Protein AF-A0A399HNF8-F1 (afdb_monomer)

Nearest PDB structures (foldseek):
  3jtz-assembly1_A  TM=4.446E-01  e=2.273E+00  Yersinia pestis
  3h4c-assembly1_A  TM=2.983E-01  e=4.534E+00  Trypanosoma brucei brucei

pLDDT: mean 86.37, std 12.36, range [42.06, 97.81]

Sequence (236 aa):
MAWDSVEDRDWGAAVLVTTRAVQGDVRRVVDVYVEDGLARALPGEAGIAGRLASACGSSVLYPGVGTTHMAVAPDGSATRAVVLEPEAEDEAWRVIAVQAPVPGLEGASVEVIDEVLHAELLPTPVADAYAARHGAGVREQVDLRTWERLVRRMQAGWPPDGRYRRDMYAEDLRARDALERSEDIVMEVAELDLIYRELTADHEYPVLDPLDCGGTVGLSGCLGWWWFRSPDPEPW

Secondary structure (DSSP, 8-state):
-----GGG--TT-SEEEEEEE-SBS--EEEEEEE-HHHHTTS--HHHHHHHHHHHHTS-EEEE-STTEEEEE-TTS-EEEEEEE--SSTTSPBEEEEESS--TT-TTSEE---HHHHHH-----HHHHHHHHHH-TT-HHHHHHHHHHHHHHHHHTTSTTTT---HHHHHHHHHHHHHHTT-STTHHHHHHHHHHHHHTEEE-SS-SS-TTTTT----TTSPPPGGGGEEESS---

Radius of gyration: 23.36 Å; Cα contacts (8 Å, |Δi|>4): 316; chains: 1; bounding box: 47×36×73 Å

Structure (mmCIF, N/CA/C/O backbone):
data_AF-A0A399HNF8-F1
#
_entry.id   AF-A0A399HNF8-F1
#
loop_
_atom_site.group_PDB
_atom_site.id
_atom_site.type_symbol
_atom_site.label_atom_id
_atom_site.label_alt_id
_atom_site.label_comp_id
_atom_site.label_asym_id
_atom_site.label_entity_id
_atom_site.label_seq_id
_atom_site.pdbx_PDB_ins_code
_atom_site.Cartn_x
_atom_site.Cartn_y
_atom_site.Cartn_z
_atom_site.occupancy
_atom_site.B_iso_or_equiv
_atom_site.auth_seq_id
_atom_site.auth_comp_id
_atom_site.auth_asym_id
_atom_site.auth_atom_id
_atom_site.pdbx_PDB_model_num
ATOM 1 N N . MET A 1 1 ? -15.223 14.085 37.408 1.00 42.06 1 MET A N 1
ATOM 2 C CA . MET A 1 1 ? -14.367 13.121 36.692 1.00 42.06 1 MET A CA 1
ATOM 3 C C . MET A 1 1 ? -13.093 13.044 37.512 1.00 42.06 1 MET A C 1
ATOM 5 O O . MET A 1 1 ? -12.408 14.053 37.605 1.00 42.06 1 MET A O 1
ATOM 9 N N . ALA A 1 2 ? -12.913 11.968 38.277 1.00 44.25 2 ALA A N 1
ATOM 10 C CA . ALA A 1 2 ? -11.722 11.792 39.100 1.00 44.25 2 ALA A CA 1
ATOM 11 C C . ALA A 1 2 ? -10.575 11.418 38.160 1.00 44.25 2 ALA A C 1
ATOM 13 O O . ALA A 1 2 ? -10.730 10.504 37.354 1.00 44.25 2 ALA A O 1
ATOM 14 N N . TRP A 1 3 ? -9.489 12.178 38.204 1.00 45.88 3 TRP A N 1
ATOM 15 C CA . TRP A 1 3 ? -8.257 11.792 37.538 1.00 45.88 3 TRP A CA 1
ATOM 16 C C . TRP A 1 3 ? -7.710 10.593 38.304 1.00 45.88 3 TRP A C 1
ATOM 18 O O . TRP A 1 3 ? -7.519 10.685 39.514 1.00 45.88 3 TRP A O 1
ATOM 28 N N . ASP A 1 4 ? -7.551 9.476 37.605 1.00 53.59 4 ASP A N 1
ATOM 29 C CA . ASP A 1 4 ? -6.901 8.264 38.092 1.00 53.59 4 ASP A CA 1
ATOM 30 C C . ASP A 1 4 ? -5.473 8.660 38.507 1.00 53.59 4 ASP A C 1
ATOM 32 O O . ASP A 1 4 ? -4.641 8.985 37.652 1.00 53.59 4 ASP A O 1
ATOM 36 N N . SER A 1 5 ? -5.209 8.796 39.810 1.00 55.88 5 SER A N 1
ATOM 37 C CA . SER A 1 5 ? -3.876 9.161 40.280 1.00 55.88 5 SER A CA 1
ATOM 38 C C . SER A 1 5 ? -2.941 7.991 39.985 1.00 55.88 5 SER A C 1
ATOM 40 O O . SER A 1 5 ? -3.260 6.829 40.215 1.00 55.88 5 SER A O 1
ATOM 42 N N . VAL A 1 6 ? -1.750 8.294 39.469 1.00 60.47 6 VAL A N 1
ATOM 43 C CA . VAL A 1 6 ? -0.690 7.316 39.147 1.00 60.47 6 VAL A CA 1
ATOM 44 C C . VAL A 1 6 ? -0.356 6.398 40.343 1.00 60.47 6 VAL A C 1
ATOM 46 O O . VAL A 1 6 ? 0.174 5.303 40.164 1.00 60.47 6 VAL A O 1
ATOM 49 N N . GLU A 1 7 ? -0.696 6.844 41.553 1.00 63.69 7 GLU A N 1
ATOM 50 C CA . GLU A 1 7 ? -0.495 6.170 42.835 1.00 63.69 7 GLU A CA 1
ATOM 51 C C . GLU A 1 7 ? -1.449 4.986 43.086 1.00 63.69 7 GLU A C 1
ATOM 53 O O . GLU A 1 7 ? -1.058 4.071 43.806 1.00 63.69 7 GLU A O 1
ATOM 58 N N . ASP A 1 8 ? -2.635 4.944 42.463 1.00 70.00 8 ASP A N 1
ATOM 59 C CA . ASP A 1 8 ? -3.608 3.843 42.626 1.00 70.00 8 ASP A CA 1
ATOM 60 C C . ASP A 1 8 ? -3.413 2.706 41.601 1.00 70.00 8 ASP A C 1
ATOM 62 O O . ASP A 1 8 ? -4.130 1.700 41.614 1.00 70.00 8 ASP A O 1
ATOM 66 N N . ARG A 1 9 ? -2.426 2.836 40.702 1.00 71.06 9 ARG A N 1
ATOM 67 C CA . ARG A 1 9 ? -2.123 1.811 39.697 1.00 71.06 9 ARG A CA 1
ATOM 68 C C . ARG A 1 9 ? -1.440 0.608 40.341 1.00 71.06 9 ARG A C 1
ATOM 70 O O . ARG A 1 9 ? -0.370 0.730 40.938 1.00 71.06 9 ARG A O 1
ATOM 77 N N . ASP A 1 10 ? -2.013 -0.575 40.133 1.00 79.62 10 ASP A N 1
ATOM 78 C CA . ASP A 1 10 ? -1.335 -1.834 40.433 1.00 79.62 10 ASP A CA 1
ATOM 79 C C . ASP A 1 10 ? -0.245 -2.098 39.386 1.00 79.62 10 ASP A C 1
ATOM 81 O O . ASP A 1 10 ? -0.467 -2.736 38.357 1.00 79.62 10 ASP A O 1
ATOM 85 N N . TRP A 1 11 ? 0.956 -1.584 39.648 1.00 79.69 11 TRP A N 1
ATOM 86 C CA . TRP A 1 11 ? 2.138 -1.803 38.809 1.00 79.69 11 TRP A CA 1
ATOM 87 C C . TRP A 1 11 ? 2.603 -3.268 38.771 1.00 79.69 11 TRP A C 1
ATOM 89 O O . TRP A 1 11 ? 3.458 -3.605 37.956 1.00 79.69 11 TRP A O 1
ATOM 99 N N . GLY A 1 12 ? 2.062 -4.130 39.640 1.00 81.44 12 GLY A N 1
ATOM 100 C CA . GLY A 1 12 ? 2.278 -5.576 39.611 1.00 81.44 12 GLY A CA 1
ATOM 101 C C . GLY A 1 12 ? 1.295 -6.328 38.710 1.00 81.44 12 GLY A C 1
ATOM 102 O O . GLY A 1 12 ? 1.422 -7.545 38.568 1.00 81.44 12 GLY A O 1
ATOM 103 N N . ALA A 1 13 ? 0.318 -5.643 38.107 1.00 85.94 13 ALA A N 1
ATOM 104 C CA . ALA A 1 13 ? -0.642 -6.269 37.212 1.00 85.94 13 ALA A CA 1
ATOM 105 C C . ALA A 1 13 ? 0.033 -6.756 35.921 1.00 85.94 13 ALA A C 1
ATOM 107 O O . ALA A 1 13 ? 0.763 -6.021 35.259 1.00 85.94 13 ALA A O 1
ATOM 108 N N . ALA A 1 14 ? -0.292 -7.984 35.507 1.00 88.38 14 ALA A N 1
ATOM 109 C CA . ALA A 1 14 ? 0.207 -8.562 34.255 1.00 88.38 14 ALA A CA 1
ATOM 110 C C . ALA A 1 14 ? -0.289 -7.816 32.998 1.00 88.38 14 ALA A C 1
ATOM 112 O O . ALA A 1 14 ? 0.285 -7.958 31.917 1.00 88.38 14 ALA A O 1
ATOM 113 N N . VAL A 1 15 ? -1.374 -7.044 33.133 1.00 89.19 15 VAL A N 1
ATOM 114 C CA . VAL A 1 15 ? -1.926 -6.172 32.094 1.00 89.19 15 VAL A CA 1
ATOM 115 C C . VAL A 1 15 ? -2.310 -4.840 32.729 1.00 89.19 15 VAL A C 1
ATOM 117 O O . VAL A 1 15 ? -3.125 -4.806 33.651 1.00 89.19 15 VAL A O 1
ATOM 120 N N . LEU A 1 16 ? -1.767 -3.749 32.199 1.00 90.94 16 LEU A N 1
ATOM 121 C CA . LEU A 1 16 ? -2.134 -2.383 32.554 1.00 90.94 16 LEU A CA 1
ATOM 122 C C . LEU A 1 16 ? -2.857 -1.749 31.364 1.00 90.94 16 LEU A C 1
ATOM 124 O O . LEU A 1 16 ? -2.339 -1.746 30.249 1.00 90.94 16 LEU A O 1
ATOM 128 N N . VAL A 1 17 ? -4.043 -1.190 31.600 1.00 90.62 17 VAL A N 1
ATOM 129 C CA . VAL A 1 17 ? -4.831 -0.512 30.563 1.00 90.62 17 VAL A CA 1
ATOM 130 C C . VAL A 1 17 ? -5.077 0.926 30.986 1.00 90.62 17 VAL A C 1
ATOM 132 O O . VAL A 1 17 ? -5.645 1.174 32.047 1.00 90.62 17 VAL A O 1
ATOM 135 N N . THR A 1 18 ? -4.684 1.875 30.141 1.00 90.81 18 THR A N 1
ATOM 136 C CA . THR A 1 18 ? -5.091 3.278 30.262 1.00 90.81 18 THR A CA 1
ATOM 137 C C . THR A 1 18 ? -6.079 3.593 29.151 1.00 90.81 18 THR A C 1
ATOM 139 O O . THR A 1 18 ? -5.874 3.217 28.001 1.00 90.81 18 THR A O 1
ATOM 142 N N . THR A 1 19 ? -7.168 4.284 29.480 1.00 92.00 19 THR A N 1
ATOM 143 C CA . THR A 1 19 ? -8.126 4.759 28.477 1.00 92.00 19 THR A CA 1
ATOM 144 C C . THR A 1 19 ? -8.350 6.246 28.637 1.00 92.00 19 THR A C 1
ATOM 146 O O . THR A 1 19 ? -8.589 6.707 29.755 1.00 92.00 19 THR A O 1
ATOM 149 N N . ARG A 1 20 ? -8.374 6.981 27.529 1.00 92.31 20 ARG A N 1
ATOM 150 C CA . ARG A 1 20 ? -8.757 8.397 27.519 1.00 92.31 20 ARG A CA 1
ATOM 151 C C . ARG A 1 20 ? -9.775 8.676 26.426 1.00 92.31 20 ARG A C 1
ATOM 153 O O . ARG A 1 20 ? -9.708 8.098 25.344 1.00 92.31 20 ARG A O 1
ATOM 160 N N . ALA A 1 21 ? -10.730 9.553 26.723 1.00 93.31 21 ALA A N 1
ATOM 161 C CA . ALA A 1 21 ? -11.645 10.074 25.716 1.00 93.31 21 ALA A CA 1
ATOM 162 C C . ALA A 1 21 ? -10.929 11.142 24.883 1.00 93.31 21 ALA A C 1
ATOM 164 O O . ALA A 1 21 ? -10.185 11.953 25.432 1.00 93.31 21 ALA A O 1
ATOM 165 N N . VAL A 1 22 ? -11.165 11.135 23.576 1.00 93.06 22 VAL A N 1
ATOM 166 C CA . VAL A 1 22 ? -10.599 12.101 22.626 1.00 93.06 22 VAL A CA 1
ATOM 167 C C . VAL A 1 22 ? -11.695 12.653 21.715 1.00 93.06 22 VAL A C 1
ATOM 169 O O . VAL A 1 22 ? -12.810 12.120 21.674 1.00 93.06 22 VAL A O 1
ATOM 172 N N . GLN A 1 23 ? -11.405 13.761 21.036 1.00 91.56 23 GLN A N 1
ATOM 173 C CA . GLN A 1 23 ? -12.311 14.375 20.068 1.00 91.56 23 GLN A CA 1
ATOM 174 C C . GLN A 1 23 ? -11.963 13.952 18.640 1.00 91.56 23 GLN A C 1
ATOM 176 O O . GLN A 1 23 ? -10.815 13.621 18.357 1.00 91.56 23 GLN A O 1
ATOM 181 N N . GLY A 1 24 ? -12.952 14.025 17.747 1.00 93.19 24 GLY A N 1
ATOM 182 C CA . GLY A 1 24 ? -12.809 13.696 16.329 1.00 93.19 24 GLY A CA 1
ATOM 183 C C . GLY A 1 24 ? -13.421 12.351 15.946 1.00 93.19 24 GLY A C 1
ATOM 184 O O . GLY A 1 24 ? -14.417 11.919 16.542 1.00 93.19 24 GLY A O 1
ATOM 185 N N . ASP A 1 25 ? -12.832 11.730 14.927 1.00 94.75 25 ASP A N 1
ATOM 186 C CA . ASP A 1 25 ? -13.265 10.444 14.368 1.00 94.75 25 ASP A CA 1
ATOM 187 C C . ASP A 1 25 ? -12.916 9.294 15.323 1.00 94.75 25 ASP A C 1
ATOM 189 O O . ASP A 1 25 ? -13.691 8.355 15.514 1.00 94.75 25 ASP A O 1
ATOM 193 N N . VAL A 1 26 ? -11.786 9.422 16.025 1.00 94.31 26 VAL A N 1
ATOM 194 C CA . VAL A 1 26 ? -11.440 8.562 17.158 1.00 94.31 26 VAL A CA 1
ATOM 195 C C . VAL A 1 26 ? -12.151 9.083 18.403 1.00 94.31 26 VAL A C 1
ATOM 197 O O . VAL A 1 26 ? -12.133 10.275 18.701 1.00 94.31 26 VAL A O 1
ATOM 200 N N . ARG A 1 27 ? -12.799 8.184 19.153 1.00 93.94 27 ARG A N 1
ATOM 201 C CA . ARG A 1 27 ? -13.543 8.534 20.382 1.00 93.94 27 ARG A CA 1
ATOM 202 C C . ARG A 1 27 ? -12.783 8.223 21.661 1.00 93.94 27 ARG A C 1
ATOM 204 O O . ARG A 1 27 ? -12.996 8.876 22.683 1.00 93.94 27 ARG A O 1
ATOM 211 N N . ARG A 1 28 ? -11.933 7.199 21.627 1.00 94.81 28 ARG A N 1
ATOM 212 C CA . ARG A 1 28 ? -11.081 6.803 22.747 1.00 94.81 28 ARG A CA 1
ATOM 213 C C . ARG A 1 28 ? -9.742 6.306 22.239 1.00 94.81 28 ARG A C 1
ATOM 215 O O . ARG A 1 28 ? -9.697 5.608 21.234 1.00 94.81 28 ARG A O 1
ATOM 222 N N . VAL A 1 29 ? -8.700 6.611 22.999 1.00 93.69 29 VAL A N 1
ATOM 223 C CA . VAL A 1 29 ? -7.382 5.987 22.873 1.00 93.69 29 VAL A CA 1
ATOM 224 C C . VAL A 1 29 ? -7.218 5.021 24.040 1.00 93.69 29 VAL A C 1
ATOM 226 O O . VAL A 1 29 ? -7.615 5.336 25.170 1.00 93.69 29 VAL A O 1
ATOM 229 N N . VAL A 1 30 ? -6.702 3.831 23.741 1.00 93.62 30 VAL A N 1
ATOM 230 C CA . VAL A 1 30 ? -6.478 2.756 24.707 1.00 93.62 30 VAL A CA 1
ATOM 231 C C . VAL A 1 30 ? -5.014 2.350 24.629 1.00 93.62 30 VAL A C 1
ATOM 233 O O . VAL A 1 30 ? -4.586 1.804 23.618 1.00 93.62 30 VAL A O 1
ATOM 236 N N . ASP A 1 31 ? -4.281 2.582 25.710 1.00 91.44 31 ASP A N 1
ATOM 237 C CA . ASP A 1 31 ? -2.894 2.154 25.858 1.00 91.44 31 ASP A CA 1
ATOM 238 C C . ASP A 1 31 ? -2.870 0.875 26.692 1.00 91.44 31 ASP A C 1
ATOM 240 O O . ASP A 1 31 ? -3.314 0.864 27.846 1.00 91.44 31 ASP A O 1
ATOM 244 N N . VAL A 1 32 ? -2.380 -0.213 26.099 1.00 90.12 32 VAL A N 1
ATOM 245 C CA . VAL A 1 32 ? -2.310 -1.529 26.741 1.00 90.12 32 VAL A CA 1
ATOM 246 C C . VAL A 1 32 ? -0.851 -1.918 26.915 1.00 90.12 32 VAL A C 1
ATOM 248 O O . VAL A 1 32 ? -0.135 -2.116 25.939 1.00 90.12 32 VAL A O 1
ATOM 251 N N . TYR A 1 33 ? -0.430 -2.082 28.163 1.00 88.88 33 TYR A N 1
ATOM 252 C CA . TYR A 1 33 ? 0.863 -2.657 28.511 1.00 88.88 33 TYR A CA 1
ATOM 253 C C . TYR A 1 33 ? 0.644 -4.070 29.033 1.00 88.88 33 TYR A C 1
ATOM 255 O O . TYR A 1 33 ? -0.217 -4.303 29.881 1.00 88.88 33 TYR A O 1
ATOM 263 N N . VAL A 1 34 ? 1.425 -5.015 28.524 1.00 90.44 34 VAL A N 1
ATOM 264 C CA . VAL A 1 34 ? 1.359 -6.425 28.908 1.00 90.44 34 VAL A CA 1
ATOM 265 C C . VAL A 1 34 ? 2.750 -6.866 29.327 1.00 90.44 34 VAL A C 1
ATOM 267 O O . VAL A 1 34 ? 3.725 -6.554 28.648 1.00 90.44 34 VAL A O 1
ATOM 270 N N . GLU A 1 35 ? 2.845 -7.612 30.422 1.00 90.56 35 GLU A N 1
ATOM 271 C CA . GLU A 1 35 ? 4.099 -8.237 30.838 1.00 90.56 35 GLU A CA 1
ATOM 272 C C . GLU A 1 35 ? 4.639 -9.188 29.748 1.00 90.56 35 GLU A C 1
ATOM 274 O O . GLU A 1 35 ? 3.888 -9.981 29.173 1.00 90.56 35 GLU A O 1
ATOM 279 N N . ASP A 1 36 ? 5.955 -9.176 29.506 1.00 84.94 36 ASP A N 1
ATOM 280 C CA . ASP A 1 36 ? 6.628 -9.955 28.452 1.00 84.94 36 ASP A CA 1
ATOM 281 C C . ASP A 1 36 ? 6.260 -11.449 28.430 1.00 84.94 36 ASP A C 1
ATOM 283 O O . ASP A 1 36 ? 6.134 -12.058 27.361 1.00 84.94 36 ASP A O 1
ATOM 287 N N . GLY A 1 37 ? 6.103 -12.063 29.608 1.00 86.25 37 GLY A N 1
ATOM 288 C CA . GLY A 1 37 ? 5.740 -13.476 29.733 1.00 86.25 37 GLY A CA 1
ATOM 289 C C . GLY A 1 37 ? 4.347 -13.776 29.178 1.00 86.25 37 GLY A C 1
ATOM 290 O O . GLY A 1 37 ? 4.154 -14.789 28.504 1.00 86.25 37 GLY A O 1
ATOM 291 N N . LEU A 1 38 ? 3.397 -12.868 29.412 1.00 87.44 38 LEU A N 1
ATOM 292 C CA . LEU A 1 38 ? 2.028 -12.962 28.917 1.00 87.44 38 LEU A CA 1
ATOM 293 C C . LEU A 1 38 ? 1.928 -12.516 27.452 1.00 87.44 38 LEU A C 1
ATOM 295 O O . LEU A 1 38 ? 1.206 -13.147 26.680 1.00 87.44 38 LEU A O 1
ATOM 299 N N . ALA A 1 39 ? 2.694 -11.501 27.042 1.00 86.19 39 ALA A N 1
ATOM 300 C CA . ALA A 1 39 ? 2.686 -10.962 25.681 1.00 86.19 39 ALA A CA 1
ATOM 301 C C . ALA A 1 39 ? 2.942 -12.042 24.613 1.00 86.19 39 ALA A C 1
ATOM 303 O O . ALA A 1 39 ? 2.284 -12.059 23.577 1.00 86.19 39 ALA A O 1
ATOM 304 N N . ARG A 1 40 ? 3.827 -13.011 24.892 1.00 86.50 40 ARG A N 1
ATOM 305 C CA . ARG A 1 40 ? 4.123 -14.135 23.978 1.00 86.50 40 ARG A CA 1
ATOM 306 C C . ARG A 1 40 ? 2.964 -15.116 23.787 1.00 86.50 40 ARG A C 1
ATOM 308 O O . ARG A 1 40 ? 2.957 -15.852 22.805 1.00 86.50 40 ARG A O 1
ATOM 315 N N . ALA A 1 41 ? 2.036 -15.176 24.740 1.00 87.88 41 ALA A N 1
ATOM 316 C CA . ALA A 1 41 ? 0.883 -16.073 24.702 1.00 87.88 41 ALA A CA 1
ATOM 317 C C . ALA A 1 41 ? -0.376 -15.397 24.132 1.00 87.88 41 ALA A C 1
ATOM 319 O O . ALA A 1 41 ? -1.356 -16.083 23.829 1.00 87.88 41 ALA A O 1
ATOM 320 N N . LEU A 1 42 ? -0.372 -14.067 24.003 1.00 88.06 42 LEU A N 1
ATOM 321 C CA . LEU A 1 42 ? -1.492 -13.320 23.450 1.00 88.06 42 LEU A CA 1
ATOM 322 C C . LEU A 1 42 ? -1.520 -13.399 21.917 1.00 88.06 42 LEU A C 1
ATOM 324 O O . LEU A 1 42 ? -0.482 -13.552 21.271 1.00 88.06 42 LEU A O 1
ATOM 328 N N . PRO A 1 43 ? -2.710 -13.258 21.304 1.00 85.81 43 PRO A N 1
ATOM 329 C CA . PRO A 1 43 ? -2.784 -12.890 19.898 1.00 85.81 43 PRO A CA 1
ATOM 330 C C . PRO A 1 43 ? -1.995 -11.591 19.688 1.00 85.81 43 PRO A C 1
ATOM 332 O O . PRO A 1 43 ? -2.072 -10.701 20.531 1.00 85.81 43 PRO A O 1
ATOM 335 N N . GLY A 1 44 ? -1.264 -11.461 18.579 1.00 89.62 44 GLY A N 1
ATOM 336 C CA . GLY A 1 44 ? -0.634 -10.182 18.225 1.00 89.62 44 GLY A CA 1
ATOM 337 C C . GLY A 1 44 ? -1.662 -9.049 18.089 1.00 89.62 44 GLY A C 1
ATOM 338 O O . GLY A 1 44 ? -2.871 -9.294 18.125 1.00 89.62 44 GLY A O 1
ATOM 339 N N . GLU A 1 45 ? -1.200 -7.814 17.884 1.00 91.50 45 GLU A N 1
ATOM 340 C CA . GLU A 1 45 ? -2.050 -6.608 17.874 1.00 91.50 45 GLU A CA 1
ATOM 341 C C . GLU A 1 45 ? -3.298 -6.740 16.993 1.00 91.50 45 GLU A C 1
ATOM 343 O O . GLU A 1 45 ? -4.399 -6.462 17.458 1.00 91.50 45 GLU A O 1
ATOM 348 N N . ALA A 1 46 ? -3.164 -7.287 15.781 1.00 92.44 46 ALA A N 1
ATOM 349 C CA . ALA A 1 46 ? -4.293 -7.546 14.885 1.00 92.44 46 ALA A CA 1
ATOM 350 C C . ALA A 1 46 ? -5.374 -8.447 15.519 1.00 92.44 46 ALA A C 1
ATOM 352 O O . ALA A 1 46 ? -6.574 -8.197 15.397 1.00 92.44 46 ALA A O 1
ATOM 353 N N . GLY A 1 47 ? -4.955 -9.496 16.232 1.00 94.31 47 GLY A N 1
ATOM 354 C CA . GLY A 1 47 ? -5.863 -10.420 16.907 1.00 94.31 47 GLY A CA 1
ATOM 355 C C . GLY A 1 47 ? -6.531 -9.801 18.135 1.00 94.31 47 GLY A C 1
ATOM 356 O O . GLY A 1 47 ? -7.692 -10.104 18.414 1.00 94.31 47 GLY A O 1
ATOM 357 N N . ILE A 1 48 ? -5.826 -8.924 18.855 1.00 94.50 48 ILE A N 1
ATOM 358 C CA . ILE A 1 48 ? -6.398 -8.153 19.967 1.00 94.50 48 ILE A CA 1
ATOM 359 C C . ILE A 1 48 ? -7.400 -7.126 19.430 1.00 94.50 48 ILE A C 1
ATOM 361 O O . ILE A 1 48 ? -8.532 -7.087 19.912 1.00 94.50 48 ILE A O 1
ATOM 365 N N . ALA A 1 49 ? -7.027 -6.363 18.402 1.00 95.69 49 ALA A N 1
ATOM 366 C CA . ALA A 1 49 ? -7.874 -5.357 17.771 1.00 95.69 49 ALA A CA 1
ATOM 367 C C . ALA A 1 49 ? -9.170 -5.967 17.228 1.00 95.69 49 ALA A C 1
ATOM 369 O O . ALA A 1 49 ? -10.247 -5.454 17.520 1.00 95.69 49 ALA A O 1
ATOM 370 N N . GLY A 1 50 ? -9.098 -7.109 16.535 1.00 96.25 50 GLY A N 1
ATOM 371 C CA . GLY A 1 50 ? -10.294 -7.800 16.040 1.00 96.25 50 GLY A CA 1
ATOM 372 C C . GLY A 1 50 ? -11.224 -8.281 17.156 1.00 96.25 50 GLY A C 1
ATOM 373 O O . GLY A 1 50 ? -12.443 -8.124 17.065 1.00 96.25 50 GLY A O 1
ATOM 374 N N . ARG A 1 51 ? -10.670 -8.807 18.257 1.00 96.25 51 ARG A N 1
ATOM 375 C CA . ARG A 1 51 ? -11.476 -9.193 19.430 1.00 96.25 51 ARG A CA 1
ATOM 376 C C . ARG A 1 51 ? -12.120 -7.981 20.096 1.00 96.25 51 ARG A C 1
ATOM 378 O O . ARG A 1 51 ? -13.281 -8.065 20.487 1.00 96.25 51 ARG A O 1
ATOM 385 N N . LEU A 1 52 ? -11.389 -6.872 20.209 1.00 95.06 52 LEU A N 1
ATOM 386 C CA . LEU A 1 52 ? -11.897 -5.634 20.790 1.00 95.06 52 LEU A CA 1
ATOM 387 C C . LEU A 1 52 ? -13.001 -5.023 19.917 1.00 95.06 52 LEU A C 1
ATOM 389 O O . LEU A 1 52 ? -14.052 -4.663 20.443 1.00 95.06 52 LEU A O 1
ATOM 393 N N . ALA A 1 53 ? -12.812 -4.988 18.596 1.00 96.81 53 ALA A N 1
ATOM 394 C CA . ALA A 1 53 ? -13.797 -4.463 17.657 1.00 96.81 53 ALA A CA 1
ATOM 395 C C . ALA A 1 53 ? -15.111 -5.250 17.716 1.00 96.81 53 ALA A C 1
ATOM 397 O O . ALA A 1 53 ? -16.195 -4.672 17.838 1.00 96.81 53 ALA A O 1
ATOM 398 N N . SER A 1 54 ? -15.006 -6.582 17.717 1.00 97.00 54 SER A N 1
ATOM 399 C CA . SER A 1 54 ? -16.155 -7.478 17.845 1.00 97.00 54 SER A CA 1
ATOM 400 C C . SER A 1 54 ? -16.863 -7.318 19.198 1.00 97.00 54 SER A C 1
ATOM 402 O O . SER A 1 54 ? -18.084 -7.179 19.239 1.00 97.00 54 SER A O 1
ATOM 404 N N . ALA A 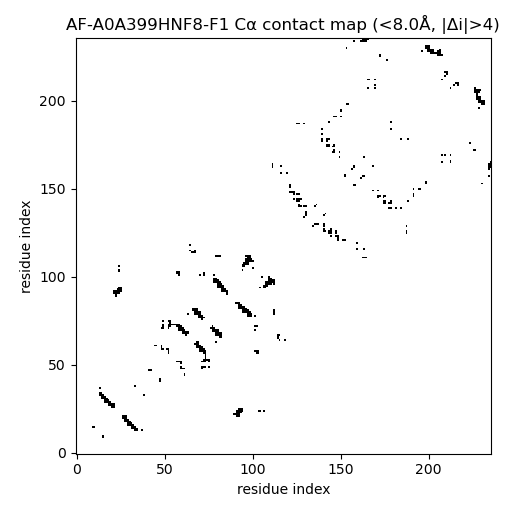1 55 ? -16.112 -7.265 20.305 1.00 96.56 55 ALA A N 1
ATOM 405 C CA . ALA A 1 55 ? -16.681 -7.134 21.648 1.00 96.56 55 ALA A CA 1
ATOM 406 C C . ALA A 1 55 ? -17.362 -5.775 21.888 1.00 96.56 55 ALA A C 1
ATOM 408 O O . ALA A 1 55 ? -18.373 -5.708 22.586 1.00 96.56 55 ALA A O 1
ATOM 409 N N . CYS A 1 56 ? -16.816 -4.696 21.324 1.00 94.12 56 CYS A N 1
ATOM 410 C CA . CYS A 1 56 ? -17.348 -3.343 21.487 1.00 94.12 56 CYS A CA 1
ATOM 411 C C . CYS A 1 56 ? -18.404 -2.967 20.439 1.00 94.12 56 CYS A C 1
ATOM 413 O O . CYS A 1 56 ? -19.077 -1.951 20.609 1.00 94.12 56 CYS A O 1
ATOM 415 N N . GLY A 1 57 ? -18.539 -3.735 19.354 1.00 95.81 57 GLY A N 1
ATOM 416 C CA . GLY A 1 57 ? -19.398 -3.366 18.227 1.00 95.81 57 GLY A CA 1
ATOM 417 C C . GLY A 1 57 ? -18.971 -2.049 17.570 1.00 95.81 57 GLY A C 1
ATOM 418 O O . GLY A 1 57 ? -19.815 -1.301 17.087 1.00 95.81 57 GLY A O 1
ATOM 419 N N . SER A 1 58 ? -17.680 -1.717 17.617 1.00 96.00 58 SER A N 1
ATOM 420 C CA . SER A 1 58 ? -17.106 -0.490 17.050 1.00 96.00 58 SER A CA 1
ATOM 421 C C . SER A 1 58 ? -15.781 -0.795 16.365 1.00 96.00 58 SER A C 1
ATOM 423 O O . SER A 1 58 ? -15.076 -1.710 16.779 1.00 96.00 58 SER A O 1
ATOM 425 N N . SER A 1 59 ? -15.436 -0.028 15.334 1.00 97.25 59 SER A N 1
ATOM 426 C CA . SER A 1 59 ? -14.161 -0.189 14.636 1.00 97.25 59 SER A CA 1
ATOM 427 C C . SER A 1 59 ? -12.984 0.178 15.544 1.00 97.25 59 SER A C 1
ATOM 429 O O . SER A 1 59 ? -13.063 1.131 16.322 1.00 97.25 59 SER A O 1
ATOM 431 N N . VAL A 1 60 ? -11.894 -0.583 15.452 1.00 97.44 60 VAL A N 1
ATOM 432 C CA . VAL A 1 60 ? -10.666 -0.378 16.234 1.00 97.44 60 VAL A CA 1
ATOM 433 C C . VAL A 1 60 ? -9.518 -0.068 15.289 1.00 97.44 60 VAL A C 1
ATOM 435 O O . VAL A 1 60 ? -9.293 -0.796 14.326 1.00 97.44 60 VAL A O 1
ATOM 438 N N . LEU A 1 61 ? -8.785 1.001 15.591 1.00 96.81 61 LEU A N 1
ATOM 439 C CA . LEU A 1 61 ? -7.544 1.359 14.915 1.00 96.81 61 LEU A CA 1
ATOM 440 C C . LEU A 1 61 ? -6.361 0.844 15.737 1.00 96.81 61 LEU A C 1
ATOM 442 O O . LEU A 1 61 ? -6.342 1.024 16.954 1.00 96.81 61 LEU A O 1
ATOM 446 N N . TYR A 1 62 ? -5.378 0.233 15.082 1.00 95.19 62 TYR A N 1
ATOM 447 C CA . TYR A 1 62 ? -4.079 -0.079 15.685 1.00 95.19 62 TYR A CA 1
ATOM 448 C C . TYR A 1 62 ? -2.932 0.341 14.752 1.00 95.19 62 TYR A C 1
ATOM 450 O O . TYR A 1 62 ? -3.164 0.461 13.542 1.00 95.19 62 TYR A O 1
ATOM 458 N N . PRO A 1 63 ? -1.721 0.604 15.279 1.00 91.69 63 PRO A N 1
ATOM 459 C CA . PRO A 1 63 ? -0.598 1.071 14.470 1.00 91.69 63 PRO A CA 1
ATOM 460 C C . PRO A 1 63 ? -0.262 0.132 13.304 1.00 91.69 63 PRO A C 1
ATOM 462 O O . PRO A 1 63 ? -0.275 -1.093 13.428 1.00 91.69 63 PRO A O 1
ATOM 465 N N . GLY A 1 64 ? 0.019 0.723 12.145 1.00 86.19 64 GLY A N 1
ATOM 466 C CA . GLY A 1 64 ? 0.435 0.038 10.926 1.00 86.19 64 GLY A CA 1
ATOM 467 C C . GLY A 1 64 ? 1.888 0.350 10.568 1.00 86.19 64 GLY A C 1
ATOM 468 O O . GLY A 1 64 ? 2.760 0.451 11.428 1.00 86.19 64 GLY A O 1
ATOM 469 N N . VAL A 1 65 ? 2.166 0.478 9.268 1.00 76.00 65 VAL A N 1
ATOM 470 C CA . VAL A 1 65 ? 3.508 0.826 8.775 1.00 76.00 65 VAL A CA 1
ATOM 471 C C . VAL A 1 65 ? 3.593 2.335 8.553 1.00 76.00 65 VAL A C 1
ATOM 473 O O . VAL A 1 65 ? 2.719 2.911 7.903 1.00 76.00 65 VAL A O 1
ATOM 476 N N . GLY A 1 66 ? 4.654 2.967 9.059 1.00 77.69 66 GLY A N 1
ATOM 477 C CA . GLY A 1 66 ? 4.844 4.413 8.944 1.00 77.69 66 GLY A CA 1
ATOM 478 C C . GLY A 1 66 ? 3.763 5.178 9.708 1.00 77.69 66 GLY A C 1
ATOM 479 O O . GLY A 1 66 ? 3.562 4.940 10.892 1.00 77.69 66 GLY A O 1
ATOM 480 N N . THR A 1 67 ? 3.067 6.079 9.020 1.00 76.25 67 THR A N 1
ATOM 481 C CA . THR A 1 67 ? 1.957 6.888 9.559 1.00 76.25 67 THR A CA 1
ATOM 482 C C . THR A 1 67 ? 0.587 6.213 9.407 1.00 76.25 67 THR A C 1
ATOM 484 O O . THR A 1 67 ? -0.438 6.760 9.818 1.00 76.25 67 THR A O 1
ATOM 487 N N . THR A 1 68 ? 0.535 5.020 8.804 1.00 89.69 68 THR A N 1
ATOM 488 C CA . THR A 1 68 ? -0.726 4.300 8.584 1.00 89.69 68 THR A CA 1
ATOM 489 C C . THR A 1 68 ? -1.150 3.517 9.819 1.00 89.69 68 THR A C 1
ATOM 491 O O . THR A 1 68 ? -0.328 3.068 10.613 1.00 89.69 68 THR A O 1
ATOM 494 N N . HIS A 1 69 ? -2.453 3.315 9.945 1.00 93.38 69 HIS A N 1
ATOM 495 C CA . HIS A 1 69 ? -3.094 2.448 10.920 1.00 93.38 69 HIS A CA 1
ATOM 496 C C . HIS A 1 69 ? -3.866 1.344 10.198 1.00 93.38 69 HIS A C 1
ATOM 498 O O . HIS A 1 69 ? -4.229 1.470 9.028 1.00 93.38 69 HIS A O 1
ATOM 504 N N . MET A 1 70 ? -4.151 0.261 10.906 1.00 95.06 70 MET A N 1
ATOM 505 C CA . MET A 1 70 ? -5.107 -0.757 10.488 1.00 95.06 70 MET A CA 1
ATOM 506 C C . MET A 1 70 ? -6.434 -0.515 11.207 1.00 95.06 70 MET A C 1
ATOM 508 O O . MET A 1 70 ? -6.480 -0.511 12.434 1.00 95.06 70 MET A O 1
ATOM 512 N N . ALA A 1 71 ? -7.507 -0.327 10.445 1.00 96.50 71 ALA A N 1
ATOM 513 C CA . ALA A 1 71 ? -8.879 -0.237 10.920 1.00 96.50 71 ALA A CA 1
ATOM 514 C C . ALA A 1 71 ? -9.549 -1.609 10.818 1.00 96.50 71 ALA A C 1
ATOM 516 O O . ALA A 1 71 ? -9.704 -2.140 9.719 1.00 96.50 71 ALA A O 1
ATOM 517 N N . VAL A 1 72 ? -9.953 -2.174 11.954 1.00 97.62 72 VAL A N 1
ATOM 518 C CA . VAL A 1 72 ? -10.668 -3.453 12.033 1.00 97.62 72 VAL A CA 1
ATOM 519 C C . VAL A 1 72 ? -12.111 -3.194 12.426 1.00 97.62 72 VAL A C 1
ATOM 521 O O . VAL A 1 72 ? -12.372 -2.632 13.491 1.00 97.62 72 VAL A O 1
ATOM 524 N N . ALA A 1 73 ? -13.047 -3.598 11.576 1.00 96.81 73 ALA A N 1
ATOM 525 C CA . ALA A 1 73 ? -14.473 -3.466 11.825 1.00 96.81 73 ALA A CA 1
ATOM 526 C C . ALA A 1 73 ? -15.005 -4.627 12.697 1.00 96.81 73 ALA A C 1
ATOM 528 O O . ALA A 1 73 ? -14.360 -5.674 12.821 1.00 96.81 73 ALA A O 1
ATOM 529 N N . PRO A 1 74 ? -16.201 -4.487 13.302 1.00 96.62 74 PRO A N 1
ATOM 530 C CA . PRO A 1 74 ? -16.775 -5.516 14.179 1.00 96.62 74 PRO A CA 1
ATOM 531 C C . PRO A 1 74 ? -17.060 -6.864 13.505 1.00 96.62 74 PRO A C 1
ATOM 533 O O . PRO A 1 74 ? -17.148 -7.883 14.191 1.00 96.62 74 PRO A O 1
ATOM 536 N N . ASP A 1 75 ? -17.215 -6.874 12.179 1.00 94.12 75 ASP A N 1
ATOM 537 C CA . ASP A 1 75 ? -17.395 -8.084 11.371 1.00 94.12 75 ASP A CA 1
ATOM 538 C C . ASP A 1 75 ? -16.073 -8.822 11.085 1.00 94.12 75 ASP A C 1
ATOM 540 O O . ASP A 1 75 ? -16.081 -9.900 10.491 1.00 94.12 75 ASP A O 1
ATOM 544 N N . GLY A 1 76 ? -14.945 -8.266 11.538 1.00 92.94 76 GLY A N 1
ATOM 54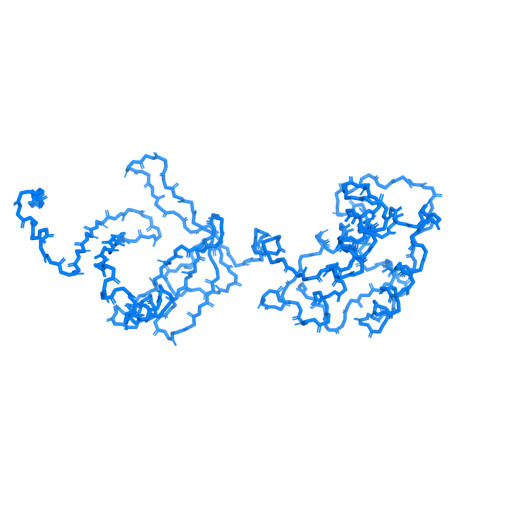5 C CA . GLY A 1 76 ? -13.605 -8.805 11.339 1.00 92.94 76 GLY A CA 1
ATOM 546 C C . GLY A 1 76 ? -12.935 -8.366 10.040 1.00 92.94 76 GLY A C 1
ATOM 547 O O . GLY A 1 76 ? -11.779 -8.735 9.825 1.00 92.94 76 GLY A O 1
ATOM 548 N N . SER A 1 77 ? -13.603 -7.581 9.188 1.00 92.75 77 SER A N 1
ATOM 549 C CA . SER A 1 77 ? -12.937 -6.960 8.044 1.00 92.75 77 SER A CA 1
ATOM 550 C C . SER A 1 77 ? -11.881 -5.964 8.528 1.00 92.75 77 SER A C 1
ATOM 552 O O . SER A 1 77 ? -12.044 -5.308 9.558 1.00 92.75 77 SER A O 1
ATOM 554 N N . ALA A 1 78 ? -10.766 -5.886 7.806 1.00 93.06 78 ALA A N 1
ATOM 555 C CA . ALA A 1 78 ? -9.661 -5.002 8.138 1.00 93.06 78 ALA A CA 1
ATOM 556 C C . ALA A 1 78 ? -9.184 -4.264 6.888 1.00 93.06 78 ALA A C 1
ATOM 558 O O . ALA A 1 78 ? -9.053 -4.859 5.820 1.00 93.06 78 ALA A O 1
ATOM 559 N N . THR A 1 79 ? -8.903 -2.976 7.036 1.00 92.31 79 THR A N 1
ATOM 560 C CA . THR A 1 79 ? -8.389 -2.108 5.973 1.00 92.31 79 THR A CA 1
ATOM 561 C C . THR A 1 79 ? -7.388 -1.124 6.553 1.00 92.31 79 THR A C 1
ATOM 563 O O . THR A 1 79 ? -7.384 -0.878 7.757 1.00 92.31 79 THR A O 1
ATOM 566 N N . ARG A 1 80 ? -6.533 -0.532 5.722 1.00 91.94 80 ARG A N 1
ATOM 567 C CA . ARG A 1 80 ? -5.652 0.542 6.184 1.00 91.94 80 ARG A CA 1
ATOM 568 C C . ARG A 1 80 ? -6.383 1.870 6.255 1.00 91.94 80 ARG A C 1
ATOM 570 O O . ARG A 1 80 ? -7.340 2.098 5.511 1.00 91.94 80 ARG A O 1
ATOM 577 N N . ALA A 1 81 ? -5.891 2.718 7.143 1.00 93.56 81 ALA A N 1
ATOM 578 C CA . ALA A 1 81 ? -6.357 4.066 7.389 1.00 93.56 81 ALA A CA 1
ATOM 579 C C . ALA A 1 81 ? -5.160 5.008 7.578 1.00 93.56 81 ALA A C 1
ATOM 581 O O . ALA A 1 81 ? -4.153 4.620 8.172 1.00 93.56 81 ALA A O 1
ATOM 582 N N . VAL A 1 82 ? -5.276 6.249 7.117 1.00 92.38 82 VAL A N 1
ATOM 583 C CA . VAL A 1 82 ? -4.345 7.325 7.474 1.00 92.38 82 VAL A CA 1
ATOM 584 C C . VAL A 1 82 ? -4.966 8.128 8.602 1.00 92.38 82 VAL A C 1
ATOM 586 O O . VAL A 1 82 ? -6.060 8.684 8.459 1.00 92.38 82 VAL A O 1
ATOM 589 N N . VAL A 1 83 ? -4.260 8.177 9.726 1.00 91.94 83 VAL A N 1
ATOM 590 C CA . VAL A 1 83 ? -4.681 8.918 10.912 1.00 91.94 83 VAL A CA 1
ATOM 591 C C . VAL A 1 83 ? -3.765 10.120 11.056 1.00 91.94 83 VAL A C 1
ATOM 593 O O . VAL A 1 83 ? -2.547 9.975 11.101 1.00 91.94 83 VAL A O 1
ATOM 596 N N . LEU A 1 84 ? -4.361 11.306 11.123 1.00 89.75 84 LEU A N 1
ATOM 597 C CA . LEU A 1 84 ? -3.666 12.510 11.541 1.00 89.75 84 LEU A CA 1
ATOM 598 C C . LEU A 1 84 ? -3.779 12.589 13.061 1.00 89.75 84 LEU A C 1
ATOM 600 O O . LEU A 1 84 ? -4.853 12.874 13.606 1.00 89.75 84 LEU A O 1
ATOM 604 N N . GLU A 1 85 ? -2.676 12.252 13.724 1.00 86.50 85 GLU A N 1
ATOM 605 C CA . GLU A 1 85 ? -2.553 12.411 15.166 1.00 86.50 85 GLU A CA 1
ATOM 606 C C . GLU A 1 85 ? -2.483 13.906 15.506 1.00 86.50 85 GLU A C 1
ATOM 608 O O . GLU A 1 85 ? -1.825 14.663 14.789 1.00 86.50 85 GLU A O 1
ATOM 613 N N . PRO A 1 86 ? -3.175 14.348 16.565 1.00 88.81 86 PRO A N 1
ATOM 614 C CA . PRO A 1 86 ? -3.156 15.745 16.966 1.00 88.81 86 PRO A CA 1
ATOM 615 C C . PRO A 1 86 ? -1.770 16.165 17.473 1.00 88.81 86 PRO A C 1
ATOM 617 O O . PRO A 1 86 ? -1.135 15.425 18.229 1.00 88.81 86 PRO A O 1
ATOM 620 N N . GLU A 1 87 ? -1.324 17.372 17.117 1.00 86.94 87 GLU A N 1
ATOM 621 C CA . GLU A 1 87 ? -0.062 17.932 17.628 1.00 86.94 87 GLU A CA 1
ATOM 622 C C . GLU A 1 87 ? -0.227 18.494 19.051 1.00 86.94 87 GLU A C 1
ATOM 624 O O . GLU A 1 87 ? 0.727 18.522 19.833 1.00 86.94 87 GLU A O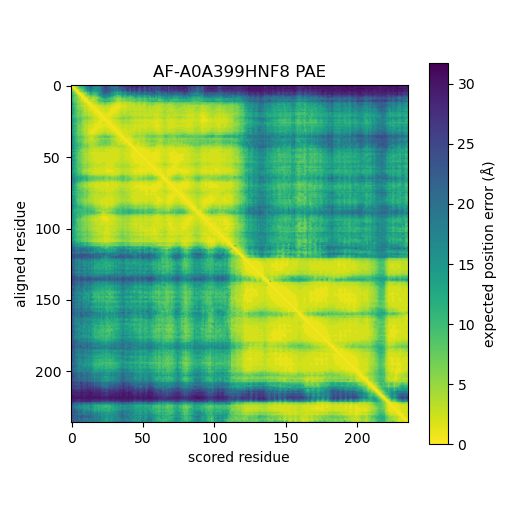 1
ATOM 629 N N . ALA A 1 88 ? -1.449 18.906 19.403 1.00 87.19 88 ALA A N 1
ATOM 630 C CA . ALA A 1 88 ? -1.830 19.411 20.719 1.00 87.19 88 ALA A CA 1
ATOM 631 C C . ALA A 1 88 ? -2.988 18.602 21.330 1.00 87.19 88 ALA A C 1
ATOM 633 O O . ALA A 1 88 ? -3.826 18.048 20.628 1.00 87.19 88 ALA A O 1
ATOM 634 N N . GLU A 1 89 ? -3.072 18.530 22.661 1.00 78.62 89 GLU A N 1
ATOM 635 C CA . GLU A 1 89 ? -4.072 17.692 23.349 1.00 78.62 89 GLU A CA 1
ATOM 636 C C . GLU A 1 89 ? -5.538 18.070 23.062 1.00 78.62 89 GLU A C 1
ATOM 638 O O . GLU A 1 89 ? -6.430 17.233 23.226 1.00 78.62 89 GLU A O 1
ATOM 643 N N . ASP A 1 90 ? -5.799 19.315 22.663 1.00 83.44 90 ASP A N 1
ATOM 644 C CA . ASP A 1 90 ? -7.124 19.841 22.331 1.00 83.44 90 ASP A CA 1
ATOM 645 C C . ASP A 1 90 ? -7.513 19.664 20.855 1.00 83.44 90 ASP A C 1
ATOM 647 O O . ASP A 1 90 ? -8.671 19.893 20.495 1.00 83.44 90 ASP A O 1
ATOM 651 N N . GLU A 1 91 ? -6.589 19.211 20.008 1.00 88.25 91 GLU A N 1
ATOM 652 C CA . GLU A 1 91 ? -6.869 18.916 18.608 1.00 88.25 91 GLU A CA 1
ATOM 653 C C . GLU A 1 91 ? -7.598 17.573 18.437 1.00 88.25 91 GLU A C 1
ATOM 655 O O . GLU A 1 91 ? -7.428 16.603 19.184 1.00 88.25 91 GLU A O 1
ATOM 660 N N . ALA A 1 92 ? -8.461 17.522 17.423 1.00 91.81 92 ALA A N 1
ATOM 661 C CA . ALA A 1 92 ? -9.246 16.338 17.118 1.00 91.81 92 ALA A CA 1
ATOM 662 C C . ALA A 1 92 ? -8.417 15.308 16.341 1.00 91.81 92 ALA A C 1
ATOM 664 O O . ALA A 1 92 ? -7.758 15.640 15.359 1.00 91.81 92 ALA A O 1
ATOM 665 N N . TRP A 1 93 ? -8.546 14.040 16.721 1.00 93.50 93 TRP A N 1
ATOM 666 C CA . TRP A 1 93 ? -8.048 12.909 15.945 1.00 93.50 93 TRP A CA 1
ATOM 667 C C . TRP A 1 93 ? -8.849 12.785 14.655 1.00 93.50 93 TRP A C 1
ATOM 669 O O . TRP A 1 93 ? -10.080 12.681 14.699 1.00 93.50 93 TRP A O 1
ATOM 679 N N . ARG A 1 94 ? -8.168 12.768 13.509 1.00 94.12 94 ARG A N 1
ATOM 680 C CA . ARG A 1 94 ? -8.836 12.702 12.204 1.00 94.12 94 ARG A CA 1
ATOM 681 C C . ARG A 1 94 ? -8.386 11.482 11.428 1.00 94.12 94 ARG A C 1
ATOM 683 O O . ARG A 1 94 ? -7.188 11.260 11.271 1.00 94.12 94 ARG A O 1
ATOM 690 N N . VAL A 1 95 ? -9.345 10.733 10.899 1.00 94.62 95 VAL A N 1
ATOM 691 C CA . VAL A 1 95 ? -9.066 9.709 9.892 1.00 94.62 95 VAL A CA 1
ATOM 692 C C . VAL A 1 95 ? -9.327 10.339 8.539 1.00 94.62 95 VAL A C 1
ATOM 694 O O . VAL A 1 95 ? -10.470 10.611 8.182 1.00 94.62 95 VAL A O 1
ATOM 697 N N . ILE A 1 96 ? -8.256 10.630 7.808 1.00 93.69 96 ILE A N 1
ATOM 698 C CA . ILE A 1 96 ? -8.373 11.385 6.559 1.00 93.69 96 ILE A CA 1
ATOM 699 C C . ILE A 1 96 ? -8.635 10.479 5.359 1.00 93.69 96 ILE A C 1
ATOM 701 O O . ILE A 1 96 ? -9.356 10.909 4.469 1.00 93.69 96 ILE A O 1
ATOM 705 N N . ALA A 1 97 ? -8.137 9.237 5.381 1.00 92.38 97 ALA A N 1
ATOM 706 C CA . ALA A 1 97 ? -8.243 8.282 4.279 1.00 92.38 97 ALA A CA 1
ATOM 707 C C . ALA A 1 97 ? -8.353 6.832 4.774 1.00 92.38 97 ALA A C 1
ATOM 709 O O . ALA A 1 97 ? -7.779 6.485 5.808 1.00 92.38 97 ALA A O 1
ATOM 710 N N . VAL A 1 98 ? -9.046 5.977 4.019 1.00 93.38 98 VAL A N 1
ATOM 711 C CA . VAL A 1 98 ? -9.157 4.520 4.211 1.00 93.38 98 VAL A CA 1
ATOM 712 C C . VAL A 1 98 ? -9.114 3.788 2.861 1.00 93.38 98 VAL A C 1
ATOM 714 O O . VAL A 1 98 ? -9.611 4.306 1.869 1.00 93.38 98 VAL A O 1
ATOM 717 N N . GLN A 1 99 ? -8.574 2.564 2.796 1.00 89.62 99 GLN A N 1
ATOM 718 C CA . GLN A 1 99 ? -8.563 1.791 1.530 1.00 89.62 99 GLN A CA 1
ATOM 719 C C . GLN A 1 99 ? -9.921 1.169 1.167 1.00 89.62 99 GLN A C 1
ATOM 721 O O . GLN A 1 99 ? -10.226 0.946 -0.005 1.00 89.62 99 GLN A O 1
ATOM 726 N N . ALA A 1 100 ? -10.757 0.906 2.167 1.00 90.38 100 ALA A N 1
ATOM 727 C CA . ALA A 1 100 ? -12.108 0.391 2.010 1.00 90.38 100 ALA A CA 1
ATOM 728 C C . ALA A 1 100 ? -13.047 1.081 3.013 1.00 90.38 100 ALA A C 1
ATOM 730 O O . ALA A 1 100 ? -12.577 1.540 4.055 1.00 90.38 100 ALA A O 1
ATOM 731 N N . PRO A 1 101 ? -14.363 1.157 2.738 1.00 92.81 101 PRO A N 1
ATOM 732 C CA . PRO A 1 101 ? -15.322 1.736 3.675 1.00 92.81 101 PRO A CA 1
ATOM 733 C C . PRO A 1 101 ? -15.274 1.054 5.049 1.00 92.81 101 PRO A C 1
ATOM 735 O O . PRO A 1 101 ? -15.323 -0.172 5.134 1.00 92.81 101 PRO A O 1
ATOM 738 N N . VAL A 1 102 ? -15.236 1.851 6.120 1.00 94.62 102 VAL A N 1
ATOM 739 C CA . VAL A 1 102 ? -15.222 1.364 7.508 1.00 94.62 102 VAL A CA 1
ATOM 740 C C . VAL A 1 102 ? -16.414 1.943 8.271 1.00 94.62 102 VAL A C 1
ATOM 742 O O . VAL A 1 102 ? -16.573 3.166 8.300 1.00 94.62 102 VAL A O 1
ATOM 745 N N . PRO A 1 103 ? -17.236 1.111 8.937 1.00 93.00 103 PRO A N 1
ATOM 746 C CA . PRO A 1 103 ? -18.309 1.600 9.798 1.00 93.00 103 PRO A CA 1
ATOM 747 C C . PRO A 1 103 ? -17.787 2.549 10.886 1.00 93.00 103 PRO A C 1
ATOM 749 O O . PRO A 1 103 ? -16.826 2.226 11.593 1.00 93.00 103 PRO A O 1
ATOM 752 N N . GLY A 1 104 ? -18.437 3.702 11.042 1.00 90.50 104 GLY A N 1
ATOM 753 C CA . GLY A 1 104 ? -18.061 4.742 12.001 1.00 90.50 104 GLY A CA 1
ATOM 754 C C . GLY A 1 104 ? -16.968 5.703 11.524 1.00 90.50 104 GLY A C 1
ATOM 755 O O . GLY A 1 104 ? -16.603 6.596 12.286 1.00 90.50 104 GLY A O 1
ATOM 756 N N . LEU A 1 105 ? -16.450 5.529 10.301 1.00 93.69 105 LEU A N 1
ATOM 757 C CA . LEU A 1 105 ? -15.470 6.413 9.656 1.00 93.69 105 LEU A CA 1
ATOM 758 C C . LEU A 1 105 ? -15.993 6.927 8.304 1.00 93.69 105 LEU A C 1
ATOM 760 O O . LEU A 1 105 ? -15.244 7.065 7.341 1.00 93.69 105 LEU A O 1
ATOM 764 N N . GLU A 1 106 ? -17.290 7.229 8.215 1.00 92.38 106 GLU A N 1
ATOM 765 C CA . GLU A 1 106 ? -17.947 7.667 6.973 1.00 92.38 106 GLU A CA 1
ATOM 766 C C . GLU A 1 106 ? -17.444 9.031 6.458 1.00 92.38 106 GLU A C 1
ATOM 768 O O . GLU A 1 106 ? -17.753 9.416 5.332 1.00 92.38 106 GLU A O 1
ATOM 773 N N . GLY A 1 107 ? -16.690 9.770 7.280 1.00 89.56 107 GLY A N 1
ATOM 774 C CA . GLY A 1 107 ? -16.052 11.034 6.909 1.00 89.56 107 GLY A CA 1
ATOM 775 C C . GLY A 1 107 ? -14.691 10.898 6.214 1.00 89.56 107 GLY A C 1
ATOM 776 O O . GLY A 1 107 ? -14.214 11.894 5.672 1.00 89.56 107 GLY A O 1
ATOM 777 N N . ALA A 1 108 ? -14.072 9.713 6.223 1.00 93.88 108 ALA A N 1
ATOM 778 C CA . ALA A 1 108 ? -12.776 9.474 5.583 1.00 93.88 108 ALA A CA 1
ATOM 779 C C . ALA A 1 108 ? -12.930 9.268 4.063 1.00 93.88 108 ALA A C 1
ATOM 781 O O . ALA A 1 108 ? -13.897 8.643 3.613 1.00 93.88 108 ALA A O 1
ATOM 782 N N . SER A 1 109 ? -11.974 9.753 3.261 1.00 92.19 109 SER A N 1
ATOM 783 C CA . SER A 1 109 ? -11.919 9.424 1.828 1.00 92.19 109 SER A CA 1
ATOM 784 C C . SER A 1 109 ? -11.629 7.934 1.641 1.00 92.19 109 SER A C 1
ATOM 786 O O . SER A 1 109 ? -10.833 7.352 2.373 1.00 92.19 109 SER A O 1
ATOM 788 N N . VAL A 1 110 ? -12.267 7.301 0.653 1.00 90.75 110 VAL A N 1
ATOM 789 C CA . VAL A 1 110 ? -11.912 5.934 0.247 1.00 90.75 110 VAL A CA 1
ATOM 790 C C . VAL A 1 110 ? -10.947 6.021 -0.927 1.00 90.75 110 VAL A C 1
ATOM 792 O O . VAL A 1 110 ? -11.365 6.322 -2.045 1.00 90.75 110 VAL A O 1
ATOM 795 N N . GLU A 1 111 ? -9.666 5.777 -0.678 1.00 86.12 111 GLU A N 1
ATOM 796 C CA . GLU A 1 111 ? -8.603 5.914 -1.674 1.00 86.12 111 GLU A CA 1
ATOM 797 C C . GLU A 1 111 ? -7.447 4.938 -1.443 1.00 86.12 111 GLU A C 1
ATOM 799 O O . GLU A 1 111 ? -7.331 4.292 -0.403 1.00 86.12 111 GLU A O 1
ATOM 804 N N . VAL A 1 112 ? -6.586 4.813 -2.448 1.00 79.62 112 VAL A N 1
ATOM 805 C CA . VAL A 1 112 ? -5.362 4.016 -2.345 1.00 79.62 112 VAL A CA 1
ATOM 806 C C . VAL A 1 112 ? -4.325 4.820 -1.561 1.00 79.62 112 VAL A C 1
ATOM 808 O O . VAL A 1 112 ? -4.030 5.951 -1.931 1.00 79.62 112 VAL A O 1
ATOM 811 N N . ILE A 1 113 ? -3.783 4.245 -0.484 1.00 81.94 113 ILE A N 1
ATOM 812 C CA . ILE A 1 113 ? -2.829 4.921 0.408 1.00 81.94 113 ILE A CA 1
ATOM 813 C C . ILE A 1 113 ? -1.393 4.663 -0.079 1.00 81.94 113 ILE A C 1
ATOM 815 O O . ILE A 1 113 ? -0.913 3.526 -0.042 1.00 81.94 113 ILE A O 1
ATOM 819 N N . ASP A 1 114 ? -0.697 5.715 -0.510 1.00 67.81 114 ASP A N 1
ATOM 820 C CA . ASP A 1 114 ? 0.619 5.647 -1.166 1.00 67.81 114 ASP A CA 1
ATOM 821 C C . ASP A 1 114 ? 1.713 5.028 -0.308 1.00 67.81 114 ASP A C 1
ATOM 823 O O . ASP A 1 114 ? 2.529 4.242 -0.800 1.00 67.81 114 ASP A O 1
ATOM 827 N N . GLU A 1 115 ? 1.741 5.364 0.981 1.00 65.56 115 GLU A N 1
ATOM 828 C CA . GLU A 1 115 ? 2.752 4.889 1.922 1.00 65.56 115 GLU A CA 1
ATOM 829 C C . GLU A 1 115 ? 2.761 3.363 1.991 1.00 65.56 115 GLU A C 1
ATOM 831 O O . GLU A 1 115 ? 3.797 2.760 2.249 1.00 65.56 115 GLU A O 1
ATOM 836 N N . VAL A 1 116 ? 1.626 2.729 1.705 1.00 62.81 116 VAL A N 1
ATOM 837 C CA . VAL A 1 116 ? 1.463 1.277 1.685 1.00 62.81 116 VAL A CA 1
ATOM 838 C C . VAL A 1 116 ? 2.081 0.676 0.433 1.00 62.81 116 VAL A C 1
ATOM 840 O O . VAL A 1 116 ? 2.837 -0.290 0.531 1.00 62.81 116 VAL A O 1
ATOM 843 N N . LEU A 1 117 ? 1.803 1.269 -0.730 1.00 62.75 117 LEU A N 1
ATOM 844 C CA . LEU A 1 117 ? 2.383 0.833 -1.998 1.00 62.75 117 LEU A CA 1
ATOM 845 C C . LEU A 1 117 ? 3.907 1.008 -2.006 1.00 62.75 117 LEU A C 1
ATOM 847 O O . LEU A 1 117 ? 4.620 0.184 -2.580 1.00 62.75 117 LEU A O 1
ATOM 851 N N . HIS A 1 118 ? 4.422 2.035 -1.331 1.00 64.81 118 HIS A N 1
ATOM 852 C CA . HIS A 1 118 ? 5.862 2.246 -1.178 1.00 64.81 118 HIS A CA 1
ATOM 853 C C . HIS A 1 118 ? 6.492 1.363 -0.090 1.00 64.81 118 HIS A C 1
ATOM 855 O O . HIS A 1 118 ? 7.639 0.935 -0.242 1.00 64.81 118 HIS A O 1
ATOM 861 N N . ALA A 1 119 ? 5.768 1.081 1.000 1.00 59.28 119 ALA A N 1
ATOM 862 C CA . ALA A 1 119 ? 6.258 0.258 2.105 1.00 59.28 119 ALA A CA 1
ATOM 863 C C . ALA A 1 119 ? 6.281 -1.243 1.789 1.00 59.28 119 ALA A C 1
ATOM 865 O O . ALA A 1 119 ? 7.038 -1.982 2.424 1.00 59.28 119 ALA A O 1
ATOM 866 N N . GLU A 1 120 ? 5.482 -1.712 0.827 1.00 67.81 120 GLU A N 1
ATOM 867 C CA . GLU A 1 120 ? 5.552 -3.098 0.378 1.00 67.81 120 GLU A CA 1
ATOM 868 C C . GLU A 1 120 ? 6.838 -3.342 -0.425 1.00 67.81 120 GLU A C 1
ATOM 870 O O . GLU A 1 120 ? 6.942 -3.086 -1.627 1.00 67.81 120 GLU A O 1
ATOM 875 N N . LEU A 1 121 ? 7.852 -3.853 0.272 1.00 69.69 121 LEU A N 1
ATOM 876 C CA . LEU A 1 121 ? 9.113 -4.274 -0.321 1.00 69.69 121 LEU A CA 1
ATOM 877 C C . LEU A 1 121 ? 8.922 -5.613 -1.040 1.00 69.69 121 LEU A C 1
ATOM 879 O O . LEU A 1 121 ? 9.230 -6.675 -0.498 1.00 69.69 121 LEU A O 1
ATOM 883 N N . LEU A 1 122 ? 8.436 -5.564 -2.279 1.00 83.69 122 LEU A N 1
ATOM 884 C CA . LEU A 1 122 ? 8.489 -6.727 -3.160 1.00 83.69 122 LEU A CA 1
ATOM 885 C C . LEU A 1 122 ? 9.959 -7.095 -3.434 1.00 83.69 122 LEU A C 1
ATOM 887 O O . LEU A 1 122 ? 10.760 -6.196 -3.727 1.00 83.69 122 LEU A O 1
ATOM 891 N N . PRO A 1 123 ? 10.332 -8.388 -3.343 1.00 88.62 123 PRO A N 1
ATOM 892 C CA . PRO A 1 123 ? 11.669 -8.838 -3.708 1.00 88.62 123 PRO A CA 1
ATOM 893 C C . PRO A 1 123 ? 12.006 -8.448 -5.149 1.00 88.62 123 PRO A C 1
ATOM 895 O O . PRO A 1 123 ? 11.204 -8.675 -6.055 1.00 88.62 123 PRO A O 1
ATOM 898 N N . THR A 1 124 ? 13.210 -7.913 -5.357 1.00 93.12 124 THR A N 1
ATOM 899 C CA . THR A 1 124 ? 13.711 -7.510 -6.678 1.00 93.12 124 THR A CA 1
ATOM 900 C C . THR A 1 124 ? 14.981 -8.273 -7.050 1.00 93.12 124 THR A C 1
ATOM 902 O O . THR A 1 124 ? 16.059 -7.678 -7.096 1.00 93.12 124 THR A O 1
ATOM 905 N N . PRO A 1 125 ? 14.908 -9.605 -7.247 1.00 95.50 125 PRO A N 1
ATOM 906 C CA . PRO A 1 125 ? 16.089 -10.425 -7.502 1.00 95.50 125 PRO A CA 1
ATOM 907 C C . PRO A 1 125 ? 16.871 -10.018 -8.757 1.00 95.50 125 PRO A C 1
ATOM 909 O O . PRO A 1 125 ? 18.094 -10.161 -8.748 1.00 95.50 125 PRO A O 1
ATOM 912 N N . VAL A 1 126 ? 16.221 -9.505 -9.810 1.00 95.38 126 VAL A N 1
ATOM 913 C CA . VAL A 1 126 ? 16.920 -9.051 -11.027 1.00 95.38 126 VAL A CA 1
ATOM 914 C C . VAL A 1 126 ? 17.735 -7.792 -10.713 1.00 95.38 126 VAL A C 1
ATOM 916 O O . VAL A 1 126 ? 18.945 -7.757 -10.961 1.00 95.38 126 VAL A O 1
ATOM 919 N N . ALA A 1 127 ? 17.116 -6.797 -10.075 1.00 93.56 127 ALA A N 1
ATOM 920 C CA . ALA A 1 127 ? 17.791 -5.569 -9.660 1.00 93.56 127 ALA A CA 1
ATOM 921 C C . ALA A 1 127 ? 18.874 -5.816 -8.598 1.00 93.56 127 ALA A C 1
ATOM 923 O O . ALA A 1 127 ? 19.927 -5.176 -8.624 1.00 93.56 127 ALA A O 1
ATOM 924 N N . ASP A 1 128 ? 18.653 -6.755 -7.679 1.00 93.44 128 ASP A N 1
ATOM 925 C CA . ASP A 1 128 ? 19.613 -7.101 -6.629 1.00 93.44 128 ASP A CA 1
ATOM 926 C C . ASP A 1 128 ? 20.814 -7.878 -7.197 1.00 93.44 128 ASP A C 1
ATOM 928 O O . ASP A 1 128 ? 21.956 -7.617 -6.811 1.00 93.44 128 ASP A O 1
ATOM 932 N N . ALA A 1 129 ? 20.597 -8.774 -8.167 1.00 93.62 129 ALA A N 1
ATOM 933 C CA . ALA A 1 129 ? 21.679 -9.454 -8.879 1.00 93.62 129 ALA A CA 1
ATOM 934 C C . ALA A 1 129 ? 22.517 -8.477 -9.719 1.00 93.62 129 ALA A C 1
ATOM 936 O O . ALA A 1 129 ? 23.746 -8.596 -9.749 1.00 93.62 129 ALA A O 1
ATOM 937 N N . TYR A 1 130 ? 21.875 -7.499 -10.364 1.00 93.12 130 TYR A N 1
ATOM 938 C CA . TYR A 1 130 ? 22.566 -6.411 -11.057 1.00 93.12 130 TYR A CA 1
ATOM 939 C C . TYR A 1 130 ? 23.410 -5.582 -10.079 1.00 93.12 130 TYR A C 1
ATOM 941 O O . TYR A 1 130 ? 24.609 -5.392 -10.290 1.00 93.12 130 TYR A O 1
ATOM 949 N N . ALA A 1 131 ? 22.830 -5.176 -8.946 1.00 92.44 131 ALA A N 1
ATOM 950 C CA . ALA A 1 131 ? 23.537 -4.436 -7.901 1.00 92.44 131 ALA A CA 1
ATOM 951 C C . ALA A 1 131 ? 24.770 -5.181 -7.375 1.00 92.44 131 ALA A C 1
ATOM 953 O O . ALA A 1 131 ? 25.816 -4.577 -7.142 1.00 92.44 131 ALA A O 1
ATOM 954 N N . ALA A 1 132 ? 24.667 -6.502 -7.208 1.00 92.25 132 ALA A N 1
ATOM 955 C CA . ALA A 1 132 ? 25.779 -7.331 -6.759 1.00 92.25 132 ALA A CA 1
ATOM 956 C C . ALA A 1 132 ? 26.943 -7.363 -7.767 1.00 92.25 132 ALA A C 1
ATOM 958 O O . ALA A 1 132 ? 28.095 -7.508 -7.359 1.00 92.25 132 ALA A O 1
ATOM 959 N N . ARG A 1 133 ? 26.659 -7.217 -9.069 1.00 91.50 133 ARG A N 1
ATOM 960 C CA . ARG A 1 133 ? 27.662 -7.215 -10.147 1.00 91.50 133 ARG A CA 1
ATOM 961 C C . ARG A 1 133 ? 28.278 -5.839 -10.398 1.00 91.50 133 ARG A C 1
ATOM 963 O O . ARG A 1 133 ? 29.479 -5.760 -10.644 1.00 91.50 133 ARG A O 1
ATOM 970 N N . HIS A 1 134 ? 27.477 -4.778 -10.321 1.00 87.00 134 HIS A N 1
ATOM 971 C CA . HIS A 1 134 ? 27.865 -3.431 -10.766 1.00 87.00 134 HIS A CA 1
ATOM 972 C C . HIS A 1 134 ? 28.025 -2.415 -9.621 1.00 87.00 134 HIS A C 1
ATOM 974 O O . HIS A 1 134 ? 28.528 -1.315 -9.838 1.00 87.00 134 HIS A O 1
ATOM 980 N N . GLY A 1 135 ? 27.664 -2.795 -8.392 1.00 83.44 135 GLY A N 1
ATOM 981 C CA . GLY A 1 135 ? 27.647 -1.922 -7.222 1.00 83.44 135 GLY A CA 1
ATOM 982 C C . GLY A 1 135 ? 26.257 -1.348 -6.941 1.00 83.44 135 GLY A C 1
ATOM 983 O O . GLY A 1 135 ? 25.466 -1.091 -7.847 1.00 83.44 135 GLY A O 1
ATOM 984 N N . ALA A 1 136 ? 25.955 -1.153 -5.656 1.00 78.19 136 ALA A N 1
ATOM 985 C CA . ALA A 1 136 ? 24.684 -0.585 -5.225 1.00 78.19 136 ALA A CA 1
ATOM 986 C C . ALA A 1 136 ? 24.668 0.952 -5.344 1.00 78.19 136 ALA A C 1
ATOM 988 O O . ALA A 1 136 ? 25.684 1.612 -5.132 1.00 78.19 136 ALA A O 1
ATOM 989 N N . GLY A 1 137 ? 23.493 1.521 -5.604 1.00 73.31 137 GLY A N 1
ATOM 990 C CA . GLY A 1 137 ? 23.228 2.959 -5.642 1.00 73.31 137 GLY A CA 1
ATOM 991 C C . GLY A 1 137 ? 23.415 3.623 -7.007 1.00 73.31 137 GLY A C 1
ATOM 992 O O . GLY A 1 137 ? 23.256 4.838 -7.095 1.00 73.31 137 GLY A O 1
ATOM 993 N N . VAL A 1 138 ? 23.736 2.868 -8.064 1.00 84.69 138 VAL A N 1
ATOM 994 C CA . VAL A 1 138 ? 23.768 3.412 -9.432 1.00 84.69 138 VAL A CA 1
ATOM 995 C C . VAL A 1 138 ? 22.348 3.675 -9.935 1.00 84.69 138 VAL A C 1
ATOM 997 O O . VAL A 1 138 ? 21.406 2.972 -9.560 1.00 84.69 138 VAL A O 1
ATOM 1000 N N . ARG A 1 139 ? 22.175 4.703 -10.770 1.00 87.44 139 ARG A N 1
ATOM 1001 C CA . ARG A 1 139 ? 20.851 5.162 -11.219 1.00 87.44 139 ARG A CA 1
ATOM 1002 C C . ARG A 1 139 ? 20.071 4.050 -11.924 1.00 87.44 139 ARG A C 1
ATOM 1004 O O . ARG A 1 139 ? 18.905 3.836 -11.619 1.00 87.44 139 ARG A O 1
ATOM 1011 N N . GLU A 1 140 ? 20.747 3.290 -12.775 1.00 89.44 140 GLU A N 1
ATOM 1012 C CA . GLU A 1 140 ? 20.195 2.164 -13.525 1.00 89.44 140 GLU A CA 1
ATOM 1013 C C . GLU A 1 140 ? 19.643 1.080 -12.595 1.00 89.44 140 GLU A C 1
ATOM 1015 O O . GLU A 1 140 ? 18.622 0.474 -12.890 1.00 89.44 140 GLU A O 1
ATOM 1020 N N . GLN A 1 141 ? 20.274 0.858 -11.438 1.00 90.12 141 GLN A N 1
ATOM 1021 C CA . GLN A 1 141 ? 19.774 -0.095 -10.449 1.00 90.12 141 GLN A CA 1
ATOM 1022 C C . GLN A 1 141 ? 18.473 0.401 -9.807 1.00 90.12 141 GLN A C 1
ATOM 1024 O O . GLN A 1 141 ? 17.581 -0.401 -9.534 1.00 90.12 141 GLN A O 1
ATOM 1029 N N . VAL A 1 142 ? 18.365 1.704 -9.530 1.00 90.25 142 VAL A N 1
ATOM 1030 C CA . VAL A 1 142 ? 17.143 2.294 -8.967 1.00 90.25 142 VAL A CA 1
ATOM 1031 C C . VAL A 1 142 ? 16.001 2.158 -9.968 1.00 90.25 142 VAL A C 1
ATOM 1033 O O . VAL A 1 142 ? 14.955 1.620 -9.612 1.00 90.25 142 VAL A O 1
ATOM 1036 N N . ASP A 1 143 ? 16.237 2.547 -11.220 1.00 93.19 143 ASP A N 1
ATOM 1037 C CA . ASP A 1 143 ? 15.240 2.459 -12.287 1.00 93.19 143 ASP A CA 1
ATOM 1038 C C . ASP A 1 143 ? 14.855 0.989 -12.574 1.00 93.19 143 ASP A C 1
ATOM 1040 O O . ASP A 1 143 ? 13.671 0.675 -12.707 1.00 93.19 143 ASP A O 1
ATOM 1044 N N . LEU A 1 144 ? 15.821 0.056 -12.562 1.00 94.94 144 LEU A N 1
ATOM 1045 C CA . LEU A 1 144 ? 15.570 -1.383 -12.727 1.00 94.94 144 LEU A CA 1
ATOM 1046 C C . LEU A 1 144 ? 14.746 -1.955 -11.575 1.00 94.94 144 LEU A C 1
ATOM 1048 O O . LEU A 1 144 ? 13.845 -2.757 -11.801 1.00 94.94 144 LEU A O 1
ATOM 1052 N N . ARG A 1 145 ? 15.030 -1.542 -10.336 1.00 94.00 145 ARG A N 1
ATOM 1053 C CA . ARG A 1 145 ? 14.257 -1.962 -9.163 1.00 94.00 145 ARG A CA 1
ATOM 1054 C C . ARG A 1 145 ? 12.816 -1.472 -9.253 1.00 94.00 145 ARG A C 1
ATOM 1056 O O . ARG A 1 145 ? 11.911 -2.232 -8.921 1.00 94.00 145 ARG A O 1
ATOM 1063 N N . THR A 1 146 ? 12.604 -0.231 -9.681 1.00 92.81 146 THR A N 1
ATOM 1064 C CA . THR A 1 146 ? 11.264 0.327 -9.901 1.00 92.81 146 THR A CA 1
ATOM 1065 C C . THR A 1 146 ? 10.518 -0.479 -10.966 1.00 92.81 146 THR A C 1
ATOM 1067 O O . THR A 1 146 ? 9.423 -0.976 -10.702 1.00 92.81 146 THR A O 1
ATOM 1070 N N . TRP A 1 147 ? 11.157 -0.735 -12.112 1.00 95.81 147 TRP A N 1
ATOM 1071 C CA . TRP A 1 147 ? 10.573 -1.548 -13.180 1.00 95.81 147 TRP A CA 1
ATOM 1072 C C . TRP A 1 147 ? 10.248 -2.983 -12.737 1.00 95.81 147 TRP A C 1
ATOM 1074 O O . TRP A 1 147 ? 9.139 -3.473 -12.957 1.00 95.81 147 TRP A O 1
ATOM 1084 N N . GLU A 1 148 ? 11.175 -3.653 -12.048 1.00 96.56 148 GLU A N 1
ATOM 1085 C CA . GLU A 1 148 ? 10.947 -5.003 -11.530 1.00 96.56 148 GLU A CA 1
ATOM 1086 C C . GLU A 1 148 ? 9.795 -5.031 -10.521 1.00 96.56 148 GLU A C 1
ATOM 1088 O O . GLU A 1 148 ? 8.967 -5.939 -10.571 1.00 96.56 148 GLU A O 1
ATOM 1093 N N . ARG A 1 149 ? 9.694 -4.038 -9.628 1.00 93.44 149 ARG A N 1
ATOM 1094 C CA . ARG A 1 149 ? 8.597 -3.963 -8.651 1.00 93.44 149 ARG A CA 1
ATOM 1095 C C . ARG A 1 149 ? 7.238 -3.887 -9.320 1.00 93.44 149 ARG A C 1
ATOM 1097 O O . ARG A 1 149 ? 6.342 -4.601 -8.875 1.00 93.44 149 ARG A O 1
ATOM 1104 N N . LEU A 1 150 ? 7.092 -3.088 -10.377 1.00 93.94 150 LEU A N 1
ATOM 1105 C CA . LEU A 1 150 ? 5.849 -3.043 -11.144 1.00 93.94 150 LEU A CA 1
ATOM 1106 C C . LEU A 1 150 ? 5.495 -4.436 -11.680 1.00 93.94 150 LEU A C 1
ATOM 1108 O O . LEU A 1 150 ? 4.403 -4.942 -11.421 1.00 93.94 150 LEU A O 1
ATOM 1112 N N . VAL A 1 151 ? 6.435 -5.088 -12.368 1.00 95.31 151 VAL A N 1
ATOM 1113 C CA . VAL A 1 151 ? 6.229 -6.428 -12.942 1.00 95.31 151 VAL A CA 1
ATOM 1114 C C . VAL A 1 151 ? 5.849 -7.445 -11.862 1.00 95.31 151 VAL A C 1
ATOM 1116 O O . VAL A 1 151 ? 4.888 -8.198 -12.024 1.00 95.31 151 VAL A O 1
ATOM 1119 N N . ARG A 1 152 ? 6.547 -7.445 -10.723 1.00 94.06 152 ARG A N 1
ATOM 1120 C CA . ARG A 1 152 ? 6.250 -8.336 -9.590 1.00 94.06 152 ARG A CA 1
ATOM 1121 C C . ARG A 1 152 ? 4.882 -8.055 -8.978 1.00 94.06 152 ARG A C 1
ATOM 1123 O O . ARG A 1 152 ? 4.178 -8.998 -8.622 1.00 94.06 152 ARG A O 1
ATOM 1130 N N . ARG A 1 153 ? 4.493 -6.784 -8.876 1.00 91.88 153 ARG A N 1
ATOM 1131 C CA . ARG A 1 153 ? 3.188 -6.380 -8.348 1.00 91.88 153 ARG A CA 1
ATOM 1132 C C . ARG A 1 153 ? 2.063 -6.888 -9.250 1.00 91.88 153 ARG A C 1
ATOM 1134 O O . ARG A 1 153 ? 1.105 -7.456 -8.737 1.00 91.88 153 ARG A O 1
ATOM 1141 N N . MET A 1 154 ? 2.232 -6.804 -10.570 1.00 93.19 154 MET A N 1
ATOM 1142 C CA . MET A 1 154 ? 1.311 -7.414 -11.538 1.00 93.19 154 MET A CA 1
ATOM 1143 C C . MET A 1 154 ? 1.210 -8.932 -11.366 1.00 93.19 154 MET A C 1
ATOM 1145 O O . MET A 1 154 ? 0.109 -9.464 -11.254 1.00 93.19 154 MET A O 1
ATOM 1149 N N . GLN A 1 155 ? 2.347 -9.633 -11.269 1.00 92.81 155 GLN A N 1
ATOM 1150 C CA . GLN A 1 155 ? 2.372 -11.091 -11.062 1.00 92.81 155 GLN A CA 1
ATOM 1151 C C . GLN A 1 155 ? 1.655 -11.521 -9.777 1.00 92.81 155 GLN A C 1
ATOM 1153 O O . GLN A 1 155 ? 1.038 -12.584 -9.736 1.00 92.81 155 GLN A O 1
ATOM 1158 N N . ALA A 1 156 ? 1.756 -10.710 -8.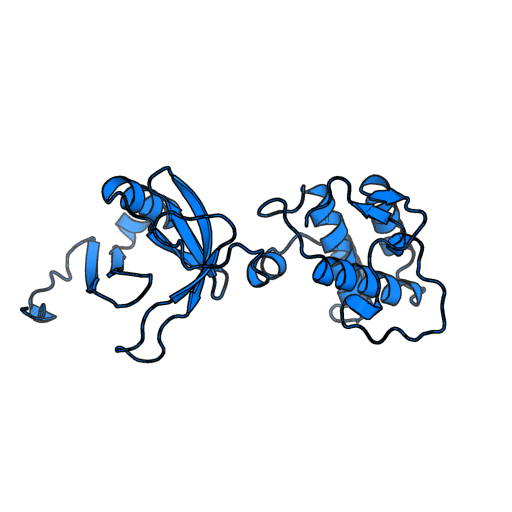725 1.00 89.94 156 ALA A N 1
ATOM 1159 C CA . ALA A 1 156 ? 1.147 -10.973 -7.428 1.00 89.94 156 ALA A CA 1
ATOM 1160 C C . ALA A 1 156 ? -0.331 -10.541 -7.341 1.00 89.94 156 ALA A C 1
ATOM 1162 O O . ALA A 1 156 ? -0.934 -10.693 -6.281 1.00 89.94 156 ALA A O 1
ATOM 1163 N N . GLY A 1 157 ? -0.920 -10.021 -8.424 1.00 88.44 157 GLY A N 1
ATOM 1164 C CA . GLY A 1 157 ? -2.314 -9.572 -8.435 1.00 88.44 157 GLY A CA 1
ATOM 1165 C C . GLY A 1 157 ? -2.535 -8.253 -7.695 1.00 88.44 157 GLY A C 1
ATOM 1166 O O . GLY A 1 157 ? -3.559 -8.088 -7.041 1.00 88.44 157 GLY A O 1
ATOM 1167 N N . TRP A 1 158 ? -1.578 -7.329 -7.797 1.00 88.00 158 TRP A N 1
ATOM 1168 C CA . TRP A 1 158 ? -1.640 -5.977 -7.232 1.00 88.00 158 TRP A CA 1
ATOM 1169 C C . TRP A 1 158 ? -1.749 -5.914 -5.707 1.00 88.00 158 TRP A C 1
ATOM 1171 O O . TRP A 1 158 ? -2.655 -5.268 -5.182 1.00 88.00 158 TRP A O 1
ATOM 1181 N N . PRO A 1 159 ? -0.846 -6.566 -4.957 1.00 77.88 159 PRO A N 1
ATOM 1182 C CA . PRO A 1 159 ? -0.868 -6.446 -3.512 1.00 77.88 159 PRO A CA 1
ATOM 1183 C C . PRO A 1 159 ? -0.668 -4.983 -3.055 1.00 77.88 159 PRO A C 1
ATOM 1185 O O . PRO A 1 159 ? -0.037 -4.188 -3.769 1.00 77.88 159 P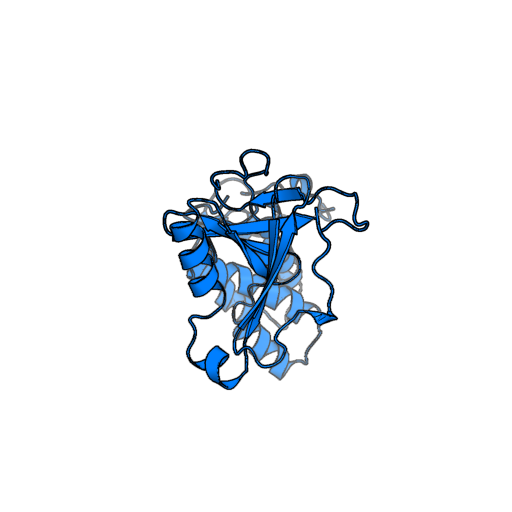RO A O 1
ATOM 1188 N N . PRO A 1 160 ? -1.215 -4.637 -1.873 1.00 67.31 160 PRO A N 1
ATOM 1189 C CA . PRO A 1 160 ? -1.865 -5.558 -0.930 1.00 67.31 160 PRO A CA 1
ATOM 1190 C C . PRO A 1 160 ? -3.359 -5.821 -1.190 1.00 67.31 160 PRO A C 1
ATOM 1192 O O . PRO A 1 160 ? -3.884 -6.815 -0.693 1.00 67.31 160 PRO A O 1
ATOM 1195 N N . ASP A 1 161 ? -4.055 -4.949 -1.918 1.00 73.12 161 ASP A N 1
ATOM 1196 C CA . ASP A 1 161 ? -5.527 -4.887 -1.964 1.00 73.12 161 ASP A CA 1
ATOM 1197 C C . ASP A 1 161 ? -6.124 -4.988 -3.377 1.00 73.12 161 ASP A C 1
ATOM 1199 O O . ASP A 1 161 ? -7.333 -4.830 -3.558 1.00 73.12 161 ASP A O 1
ATOM 1203 N N . GLY A 1 162 ? -5.301 -5.278 -4.380 1.00 81.25 162 GLY A N 1
ATOM 1204 C CA . GLY A 1 162 ? -5.718 -5.344 -5.775 1.00 81.25 162 GLY A CA 1
ATOM 1205 C C . GLY A 1 162 ? -5.651 -3.998 -6.500 1.00 81.25 162 GLY A C 1
ATOM 1206 O O . GLY A 1 162 ? -6.077 -3.936 -7.653 1.00 81.25 162 GLY A O 1
ATOM 1207 N N . ARG A 1 163 ? -5.178 -2.922 -5.847 1.00 82.69 163 ARG A N 1
ATOM 1208 C CA . ARG A 1 163 ? -5.237 -1.556 -6.383 1.00 82.69 163 ARG A CA 1
ATOM 1209 C C . ARG A 1 163 ? -3.862 -0.943 -6.640 1.00 82.69 163 ARG A C 1
ATOM 1211 O O . ARG A 1 163 ? -2.898 -1.187 -5.919 1.00 82.69 163 ARG A O 1
ATOM 1218 N N . TYR A 1 164 ? -3.779 -0.095 -7.664 1.00 85.94 164 TYR A N 1
ATOM 1219 C CA . TYR A 1 164 ? -2.569 0.637 -8.030 1.00 85.94 164 TYR A CA 1
ATOM 1220 C C . TYR A 1 164 ? -2.908 1.952 -8.727 1.00 85.94 164 TYR A C 1
ATOM 1222 O O . TYR A 1 164 ? -3.743 1.992 -9.629 1.00 85.94 164 TYR A O 1
ATOM 1230 N N . ARG A 1 165 ? -2.266 3.050 -8.318 1.00 85.75 165 ARG A N 1
ATOM 1231 C CA . ARG A 1 165 ? -2.595 4.377 -8.849 1.00 85.75 165 ARG A CA 1
ATOM 1232 C C . ARG A 1 165 ? -2.013 4.583 -10.249 1.00 85.75 165 ARG A C 1
ATOM 1234 O O . ARG A 1 165 ? -0.903 4.146 -10.553 1.00 85.75 165 ARG A O 1
ATOM 1241 N N . ARG A 1 166 ? -2.762 5.296 -11.099 1.00 87.19 166 ARG A N 1
ATOM 1242 C CA . ARG A 1 166 ? -2.365 5.597 -12.488 1.00 87.19 166 ARG A CA 1
ATOM 1243 C C . ARG A 1 166 ? -1.074 6.407 -12.579 1.00 87.19 166 ARG A C 1
ATOM 1245 O O . ARG A 1 166 ? -0.264 6.159 -13.462 1.00 87.19 166 ARG A O 1
ATOM 1252 N N . ASP A 1 167 ? -0.873 7.368 -11.688 1.00 83.75 167 ASP A N 1
ATOM 1253 C CA . ASP A 1 167 ? 0.338 8.186 -11.659 1.00 83.75 167 ASP A CA 1
ATOM 1254 C C . ASP A 1 167 ? 1.572 7.381 -11.234 1.00 83.75 167 ASP A C 1
ATOM 1256 O O . ASP A 1 167 ? 2.600 7.494 -11.895 1.00 83.75 167 ASP A O 1
ATOM 1260 N N . MET A 1 168 ? 1.448 6.493 -10.241 1.00 86.88 168 MET A N 1
ATOM 1261 C CA . MET A 1 168 ? 2.515 5.542 -9.888 1.00 86.88 168 MET A CA 1
ATOM 1262 C C . MET A 1 168 ? 2.860 4.607 -11.053 1.00 86.88 168 MET A C 1
ATOM 1264 O O . MET A 1 168 ? 4.030 4.396 -11.358 1.00 86.88 168 MET A O 1
ATOM 1268 N N . TYR A 1 169 ? 1.850 4.098 -11.765 1.00 91.12 169 TYR A N 1
ATOM 1269 C CA . TYR A 1 169 ? 2.084 3.319 -12.980 1.00 91.12 169 TYR A CA 1
ATOM 1270 C C . TYR A 1 169 ? 2.844 4.135 -14.038 1.00 91.12 169 TYR A C 1
ATOM 1272 O O . TYR A 1 169 ? 3.822 3.647 -14.598 1.00 91.12 169 TYR A O 1
ATOM 1280 N N . ALA A 1 170 ? 2.476 5.401 -14.267 1.00 90.69 170 ALA A N 1
ATOM 1281 C CA . ALA A 1 170 ? 3.219 6.280 -15.174 1.00 90.69 170 ALA A CA 1
ATOM 1282 C C . ALA A 1 170 ? 4.669 6.526 -14.721 1.00 90.69 170 ALA A C 1
ATOM 1284 O O . ALA A 1 170 ? 5.563 6.614 -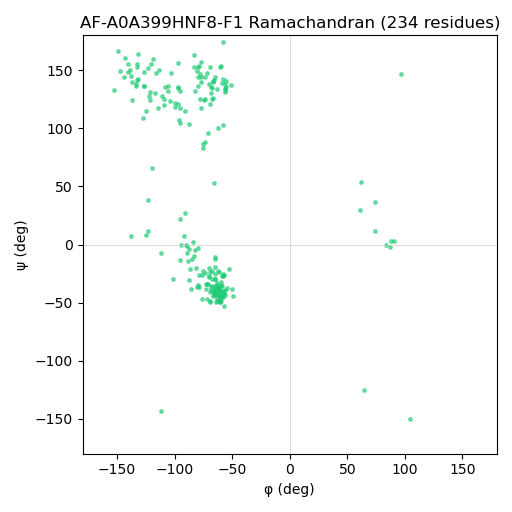15.561 1.00 90.69 170 ALA A O 1
ATOM 1285 N N . GLU A 1 171 ? 4.929 6.661 -13.419 1.00 89.06 171 GLU A N 1
ATOM 1286 C CA . GLU A 1 171 ? 6.290 6.760 -12.873 1.00 89.06 171 GLU A CA 1
ATOM 1287 C C . GLU A 1 171 ? 7.117 5.505 -13.165 1.00 89.06 171 GLU A C 1
ATOM 1289 O O . GLU A 1 171 ? 8.252 5.622 -13.634 1.00 89.06 171 GLU A O 1
ATOM 1294 N N . ASP A 1 172 ? 6.531 4.319 -12.997 1.00 92.56 172 ASP A N 1
ATOM 1295 C CA . ASP A 1 172 ? 7.182 3.050 -13.322 1.00 92.56 172 ASP A CA 1
ATOM 1296 C C . ASP A 1 172 ? 7.497 2.934 -14.829 1.00 92.56 172 ASP A C 1
ATOM 1298 O O . ASP A 1 172 ? 8.592 2.505 -15.210 1.00 92.56 172 ASP A O 1
ATOM 1302 N N . LEU A 1 173 ? 6.587 3.383 -15.707 1.00 94.12 173 LEU A N 1
ATOM 1303 C CA . LEU A 1 173 ? 6.836 3.431 -17.157 1.00 94.12 173 LEU A CA 1
ATOM 1304 C C . LEU A 1 173 ? 7.970 4.405 -17.521 1.00 94.12 173 LEU A C 1
ATOM 1306 O O . LEU A 1 173 ? 8.766 4.127 -18.419 1.00 94.12 173 LEU A O 1
ATOM 1310 N N . ARG A 1 174 ? 8.112 5.522 -16.797 1.00 91.25 174 ARG A N 1
ATOM 1311 C CA . ARG A 1 174 ? 9.241 6.454 -16.982 1.00 91.25 174 ARG A CA 1
ATOM 1312 C C . ARG A 1 174 ? 10.561 5.879 -16.481 1.00 91.25 174 ARG A C 1
ATOM 1314 O O . ARG A 1 174 ? 11.598 6.145 -17.090 1.00 91.25 174 ARG A O 1
ATOM 1321 N N . ALA A 1 175 ? 10.545 5.083 -15.410 1.00 92.31 175 ALA A N 1
ATOM 1322 C CA . ALA A 1 175 ? 11.729 4.330 -14.999 1.00 92.31 175 ALA A CA 1
ATOM 1323 C C . ALA A 1 175 ? 12.175 3.397 -16.138 1.00 92.31 175 ALA A C 1
ATOM 1325 O O . ALA A 1 175 ? 13.358 3.348 -16.476 1.00 92.31 175 ALA A O 1
ATOM 1326 N N . ARG A 1 176 ? 11.227 2.762 -16.839 1.00 95.56 176 ARG A N 1
ATOM 1327 C CA . ARG A 1 176 ? 11.535 1.967 -18.033 1.00 95.56 176 ARG A CA 1
ATOM 1328 C C . ARG A 1 176 ? 12.082 2.799 -19.202 1.00 95.56 176 ARG A C 1
ATOM 1330 O O . ARG A 1 176 ? 13.018 2.335 -19.860 1.00 95.56 176 ARG A O 1
ATOM 1337 N N . ASP A 1 177 ? 11.588 4.018 -19.429 1.00 93.06 177 ASP A N 1
ATOM 1338 C CA . ASP A 1 177 ? 12.175 4.952 -20.410 1.00 93.06 177 ASP A CA 1
ATOM 1339 C C . ASP A 1 177 ? 13.629 5.313 -20.060 1.00 93.06 177 ASP A C 1
ATOM 1341 O O . ASP A 1 177 ? 14.466 5.509 -20.945 1.00 93.06 177 ASP A O 1
ATOM 1345 N N . ALA A 1 178 ? 13.956 5.451 -18.772 1.00 91.50 178 ALA A N 1
ATOM 1346 C CA . ALA A 1 178 ? 15.320 5.732 -18.329 1.00 91.50 178 ALA A CA 1
ATOM 1347 C C . ALA A 1 178 ? 16.263 4.560 -18.651 1.00 91.50 178 ALA A C 1
ATOM 1349 O O . ALA A 1 178 ? 17.357 4.790 -19.172 1.00 91.50 178 ALA A O 1
ATOM 1350 N N . LEU A 1 179 ? 15.795 3.325 -18.442 1.00 93.25 179 LEU A N 1
ATOM 1351 C CA . LEU A 1 179 ? 16.540 2.096 -18.731 1.00 93.25 179 LEU A CA 1
ATOM 1352 C C . LEU A 1 179 ? 16.823 1.882 -20.222 1.00 93.25 179 LEU A C 1
ATOM 1354 O O . LEU A 1 179 ? 17.855 1.311 -20.556 1.00 93.25 179 LEU A O 1
ATOM 1358 N N . GLU A 1 180 ? 15.966 2.370 -21.128 1.00 92.81 180 GLU A N 1
ATOM 1359 C CA . GLU A 1 180 ? 16.179 2.241 -22.583 1.00 92.81 180 GLU A CA 1
ATOM 1360 C C . GLU A 1 180 ? 17.499 2.871 -23.055 1.00 92.81 180 GLU A C 1
ATOM 1362 O O . GLU A 1 180 ? 18.079 2.441 -24.049 1.00 92.81 180 GLU A O 1
ATOM 1367 N N . ARG A 1 181 ? 18.004 3.874 -22.329 1.00 88.19 181 ARG A N 1
ATOM 1368 C CA . ARG A 1 181 ? 19.249 4.575 -22.675 1.00 88.19 181 ARG A CA 1
ATOM 1369 C C . ARG A 1 181 ? 20.510 3.848 -22.203 1.00 88.19 181 ARG A C 1
ATOM 1371 O O . ARG A 1 181 ? 21.603 4.333 -22.488 1.00 88.19 181 ARG A O 1
ATOM 1378 N N . SER A 1 182 ? 20.373 2.749 -21.462 1.00 88.31 182 SER A N 1
ATOM 1379 C CA . SER A 1 182 ? 21.493 2.023 -20.867 1.00 88.31 182 SER A CA 1
ATOM 1380 C C . SER A 1 182 ? 21.810 0.743 -21.641 1.00 88.31 182 SER A C 1
ATOM 1382 O O . SER A 1 182 ? 20.962 -0.132 -21.803 1.00 88.31 182 SER A O 1
ATOM 1384 N N . GLU A 1 183 ? 23.058 0.619 -22.098 1.00 88.19 183 GLU A N 1
ATOM 1385 C CA . GLU A 1 183 ? 23.551 -0.573 -22.805 1.00 88.19 183 GLU A CA 1
ATOM 1386 C C . GLU A 1 183 ? 23.955 -1.708 -21.843 1.00 88.19 183 GLU A C 1
ATOM 1388 O O . GLU A 1 183 ? 23.977 -2.875 -22.234 1.00 88.19 183 GLU A O 1
ATOM 1393 N N . ASP A 1 184 ? 24.218 -1.392 -20.571 1.00 86.44 184 ASP A N 1
ATOM 1394 C CA . ASP A 1 184 ? 24.764 -2.335 -19.583 1.00 86.44 184 ASP A CA 1
ATOM 1395 C C . ASP A 1 184 ? 23.703 -3.235 -18.925 1.00 86.44 184 ASP A C 1
ATOM 1397 O O . ASP A 1 184 ? 24.045 -4.185 -18.223 1.00 86.44 184 ASP A O 1
ATOM 1401 N N . ILE A 1 185 ? 22.417 -2.948 -19.146 1.00 90.94 185 ILE A N 1
ATOM 1402 C CA . ILE A 1 185 ? 21.288 -3.575 -18.435 1.00 90.94 185 ILE A CA 1
ATOM 1403 C C . ILE A 1 185 ? 20.282 -4.249 -19.378 1.00 90.94 185 ILE A C 1
ATOM 1405 O O . ILE A 1 185 ? 19.179 -4.632 -18.986 1.00 90.94 185 ILE A O 1
ATOM 1409 N N . VAL A 1 186 ? 20.666 -4.400 -20.651 1.00 91.25 186 VAL A N 1
ATOM 1410 C CA . VAL A 1 186 ? 19.807 -4.904 -21.735 1.00 91.25 186 VAL A CA 1
ATOM 1411 C C . VAL A 1 186 ? 19.231 -6.282 -21.412 1.00 91.25 186 VAL A C 1
ATOM 1413 O O . VAL A 1 186 ? 18.067 -6.540 -21.713 1.00 91.25 186 VAL A O 1
ATOM 1416 N N . MET A 1 187 ? 20.018 -7.164 -20.790 1.00 91.50 187 MET A N 1
ATOM 1417 C CA . MET A 1 187 ? 19.580 -8.527 -20.483 1.00 91.50 187 MET A CA 1
ATOM 1418 C C . MET A 1 187 ? 18.543 -8.565 -19.358 1.00 91.50 187 MET A C 1
ATOM 1420 O O . MET A 1 187 ? 17.511 -9.217 -19.506 1.00 91.50 187 MET A O 1
ATOM 1424 N N . GLU A 1 188 ? 18.790 -7.847 -18.265 1.00 95.00 188 GLU A N 1
ATOM 1425 C CA . GLU A 1 188 ? 17.878 -7.719 -17.126 1.00 95.00 188 GLU A CA 1
ATOM 1426 C C . GLU A 1 188 ? 16.549 -7.084 -17.539 1.00 95.00 188 GLU A C 1
ATOM 1428 O O . GLU A 1 188 ? 15.476 -7.549 -17.157 1.00 95.00 188 GLU A O 1
ATOM 1433 N N . VAL A 1 189 ? 16.620 -6.039 -18.365 1.00 96.19 189 VAL A N 1
ATOM 1434 C CA . VAL A 1 189 ? 15.433 -5.369 -18.896 1.00 96.19 189 VAL A CA 1
ATOM 1435 C C . VAL A 1 189 ? 14.653 -6.295 -19.823 1.00 96.19 189 VAL A C 1
ATOM 1437 O O . VAL A 1 189 ? 13.433 -6.367 -19.707 1.00 96.19 189 VAL A O 1
ATOM 1440 N N . ALA A 1 190 ? 15.328 -7.041 -20.702 1.00 96.19 190 ALA A N 1
ATOM 1441 C CA . ALA A 1 190 ? 14.666 -7.969 -21.616 1.00 96.19 190 ALA A CA 1
ATOM 1442 C C . ALA A 1 190 ? 13.907 -9.085 -20.878 1.00 96.19 190 ALA A C 1
ATOM 1444 O O . ALA A 1 190 ? 12.821 -9.466 -21.313 1.00 96.19 190 ALA A O 1
ATOM 1445 N N . GLU A 1 191 ? 14.445 -9.589 -19.762 1.00 95.81 191 GLU A N 1
ATOM 1446 C CA . GLU A 1 191 ? 13.755 -10.571 -18.915 1.00 95.81 191 GLU A CA 1
ATOM 1447 C C . GLU A 1 191 ? 12.439 -10.006 -18.361 1.00 95.81 191 GLU A C 1
ATOM 1449 O O . GLU A 1 191 ? 11.384 -10.629 -18.497 1.00 95.81 191 GLU A O 1
ATOM 1454 N N . LEU A 1 192 ? 12.481 -8.802 -17.788 1.00 97.50 192 LEU A N 1
ATOM 1455 C CA . LEU A 1 192 ? 11.303 -8.153 -17.210 1.00 97.50 192 LEU A CA 1
ATOM 1456 C C . LEU A 1 192 ? 10.286 -7.734 -18.280 1.00 97.50 192 LEU A C 1
ATOM 1458 O O . LEU A 1 192 ? 9.083 -7.872 -18.067 1.00 97.50 192 LEU A O 1
ATOM 1462 N N . ASP A 1 193 ? 10.754 -7.286 -19.445 1.00 97.81 193 ASP A N 1
ATOM 1463 C CA . ASP A 1 193 ? 9.913 -6.899 -20.580 1.00 97.81 193 ASP A CA 1
ATOM 1464 C C . ASP A 1 193 ? 9.087 -8.076 -21.121 1.00 97.81 193 ASP A C 1
ATOM 1466 O O . ASP A 1 193 ? 7.944 -7.884 -21.544 1.00 97.81 193 ASP A O 1
ATOM 1470 N N . LEU A 1 194 ? 9.636 -9.298 -21.106 1.00 97.25 194 LEU A N 1
ATOM 1471 C CA . LEU A 1 194 ? 8.892 -10.503 -21.492 1.00 97.25 194 LEU A CA 1
ATOM 1472 C C . LEU A 1 194 ? 7.717 -10.747 -20.545 1.00 97.25 194 LEU A C 1
ATOM 1474 O O . LEU A 1 194 ? 6.588 -10.911 -21.003 1.00 97.25 194 LEU A O 1
ATOM 1478 N N . ILE A 1 195 ? 7.970 -10.691 -19.238 1.00 96.69 195 ILE A N 1
ATOM 1479 C CA . ILE A 1 195 ? 6.934 -10.878 -18.220 1.00 96.69 195 ILE A CA 1
ATOM 1480 C C . ILE A 1 195 ? 5.890 -9.757 -18.314 1.00 96.69 195 ILE A C 1
ATOM 1482 O O . ILE A 1 195 ? 4.690 -10.017 -18.276 1.00 96.69 195 ILE A O 1
ATOM 1486 N N . TYR A 1 196 ? 6.326 -8.508 -18.490 1.00 97.12 196 TYR A N 1
ATOM 1487 C CA . TYR A 1 196 ? 5.427 -7.371 -18.668 1.00 97.12 196 TYR A CA 1
ATOM 1488 C C . TYR A 1 196 ? 4.474 -7.578 -19.852 1.00 97.12 196 TYR A C 1
ATOM 1490 O O . TYR A 1 196 ? 3.278 -7.324 -19.727 1.00 97.12 196 TYR A O 1
ATOM 1498 N N . ARG A 1 197 ? 4.967 -8.085 -20.992 1.00 96.75 197 ARG A N 1
ATOM 1499 C CA . ARG A 1 197 ? 4.119 -8.391 -22.160 1.00 96.75 197 ARG A CA 1
ATOM 1500 C C . ARG A 1 197 ? 3.070 -9.449 -21.867 1.00 96.75 197 ARG A C 1
ATOM 1502 O O . ARG A 1 197 ? 1.957 -9.323 -22.360 1.00 96.75 197 ARG A O 1
ATOM 1509 N N . GLU A 1 198 ? 3.416 -10.475 -21.099 1.00 96.50 198 GLU A N 1
ATOM 1510 C CA . GLU A 1 198 ? 2.479 -11.542 -20.737 1.00 96.50 198 GLU A CA 1
ATOM 1511 C C . GLU A 1 198 ? 1.353 -11.046 -19.819 1.00 96.50 198 GLU A C 1
ATOM 1513 O O . GLU A 1 198 ? 0.246 -11.573 -19.875 1.00 96.50 198 GLU A O 1
ATOM 1518 N N . LEU A 1 199 ? 1.625 -10.023 -19.005 1.00 95.69 199 LEU A N 1
ATOM 1519 C CA . LEU A 1 199 ? 0.692 -9.472 -18.014 1.00 95.69 199 LEU A CA 1
ATOM 1520 C C . LEU A 1 199 ? -0.113 -8.267 -18.516 1.00 95.69 199 LEU A C 1
ATOM 1522 O O . LEU A 1 199 ? -0.901 -7.694 -17.765 1.00 95.69 199 LEU A O 1
ATOM 1526 N N . THR A 1 200 ? 0.105 -7.848 -19.761 1.00 96.88 200 THR A N 1
ATOM 1527 C CA . THR A 1 200 ? -0.508 -6.642 -20.322 1.00 96.88 200 THR A CA 1
ATOM 1528 C C . THR A 1 200 ? -1.105 -6.904 -21.700 1.00 96.88 200 THR A C 1
ATOM 1530 O O . THR A 1 200 ? -0.627 -7.758 -22.445 1.00 96.88 200 THR A O 1
ATOM 1533 N N . ALA A 1 201 ? -2.129 -6.142 -22.071 1.00 94.94 201 ALA A N 1
ATOM 1534 C CA . ALA A 1 201 ? -2.755 -6.161 -23.389 1.00 94.94 201 ALA A CA 1
ATOM 1535 C C . ALA A 1 201 ? -2.303 -4.959 -24.230 1.00 94.94 201 ALA A C 1
ATOM 1537 O O . ALA A 1 201 ? -2.045 -3.890 -23.685 1.00 94.94 201 ALA A O 1
ATOM 1538 N N . ASP A 1 202 ? -2.212 -5.137 -25.552 1.00 93.06 202 ASP A N 1
ATOM 1539 C CA . ASP A 1 202 ? -1.881 -4.059 -26.493 1.00 93.06 202 ASP A CA 1
ATOM 1540 C C . ASP A 1 202 ? -3.043 -3.079 -26.694 1.00 93.06 202 ASP A C 1
ATOM 1542 O O . ASP A 1 202 ? -4.203 -3.483 -26.797 1.00 93.06 202 ASP A O 1
ATOM 1546 N N . HIS A 1 203 ? -2.700 -1.801 -26.853 1.00 87.75 203 HIS A N 1
ATOM 1547 C CA . HIS A 1 203 ? -3.610 -0.706 -27.173 1.00 87.75 203 HIS A CA 1
ATOM 1548 C C . HIS A 1 203 ? -3.135 0.076 -28.394 1.00 87.75 203 HIS A C 1
ATOM 1550 O O . HIS A 1 203 ? -1.942 0.225 -28.647 1.00 87.75 203 HIS A O 1
ATOM 1556 N N . GLU A 1 204 ? -4.092 0.616 -29.149 1.00 84.06 204 GLU A N 1
ATOM 1557 C CA . GLU A 1 204 ? -3.805 1.486 -30.299 1.00 84.06 204 GLU A CA 1
ATOM 1558 C C . GLU A 1 204 ? -3.241 2.850 -29.866 1.00 84.06 204 GLU A C 1
ATOM 1560 O O . GLU A 1 204 ? -2.463 3.472 -30.591 1.00 84.06 204 GLU A O 1
ATOM 1565 N N . TYR A 1 205 ? -3.599 3.294 -28.660 1.00 84.62 205 TYR A N 1
ATOM 1566 C CA . TYR A 1 205 ? -3.190 4.568 -28.080 1.00 84.62 205 TYR A CA 1
ATOM 1567 C C . TYR A 1 205 ? -2.432 4.344 -26.766 1.00 84.62 205 TYR A C 1
ATOM 1569 O O . TYR A 1 205 ? -2.636 3.312 -26.121 1.00 84.62 205 TYR A O 1
ATOM 1577 N N . PRO A 1 206 ? -1.570 5.291 -26.349 1.00 83.50 206 PRO A N 1
ATOM 1578 C CA . PRO A 1 206 ? -0.930 5.220 -25.045 1.00 83.50 206 PRO A CA 1
ATOM 1579 C C . PRO A 1 206 ? -1.980 5.107 -23.939 1.00 83.50 206 PRO A C 1
ATOM 1581 O O . PRO A 1 206 ? -2.976 5.830 -23.946 1.00 83.50 206 PRO A O 1
ATOM 1584 N N . VAL A 1 207 ? -1.747 4.207 -22.987 1.00 82.94 207 VAL A N 1
ATOM 1585 C CA . VAL A 1 207 ? -2.691 3.922 -21.894 1.00 82.94 207 VAL A CA 1
ATOM 1586 C C . VAL A 1 207 ? -2.779 5.084 -20.9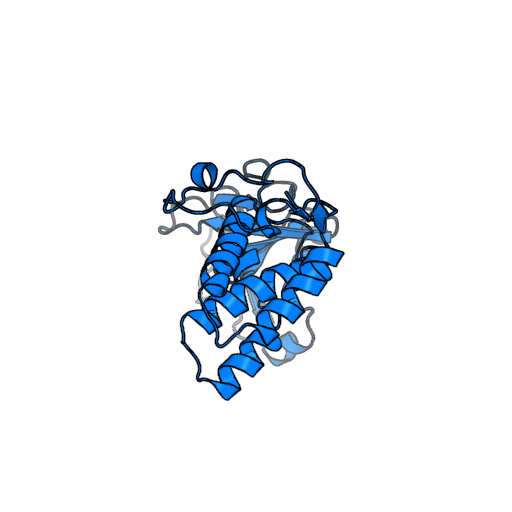11 1.00 82.94 207 VAL A C 1
ATOM 1588 O O . VAL A 1 207 ? -3.819 5.299 -20.294 1.00 82.94 207 VAL A O 1
ATOM 1591 N N . LEU A 1 208 ? -1.705 5.868 -20.805 1.00 83.06 208 LEU A N 1
ATOM 1592 C CA . LEU A 1 208 ? -1.643 7.100 -20.033 1.00 83.06 208 LEU A CA 1
ATOM 1593 C C . LEU A 1 208 ? -1.004 8.199 -20.878 1.00 83.06 208 LEU A C 1
ATOM 1595 O O . LEU A 1 208 ? -0.043 7.931 -21.602 1.00 83.06 208 LEU A O 1
ATOM 1599 N N . ASP A 1 209 ? -1.510 9.430 -20.755 1.00 76.31 209 ASP A N 1
ATOM 1600 C CA . ASP A 1 209 ? -0.820 10.603 -21.285 1.00 76.31 209 ASP A CA 1
ATOM 1601 C C . ASP A 1 209 ? 0.331 10.966 -20.327 1.00 76.31 209 ASP A C 1
ATOM 1603 O O . ASP A 1 209 ? 0.094 11.312 -19.163 1.00 76.31 209 ASP A O 1
ATOM 1607 N N . PRO A 1 210 ? 1.593 10.907 -20.783 1.00 67.25 210 PRO A N 1
ATOM 1608 C CA . PRO A 1 210 ? 2.736 11.262 -19.953 1.00 67.25 210 PRO A CA 1
ATOM 1609 C C . PRO A 1 210 ? 2.690 12.690 -19.382 1.00 67.25 210 PRO A C 1
ATOM 1611 O O . PRO A 1 210 ? 3.314 12.933 -18.339 1.00 67.25 210 PRO A O 1
ATOM 1614 N N . LEU A 1 211 ? 1.984 13.612 -20.058 1.00 66.69 211 LEU A N 1
ATOM 1615 C CA . LEU A 1 211 ? 1.791 15.008 -19.653 1.00 66.69 211 LEU A CA 1
ATOM 1616 C C . LEU A 1 211 ? 0.724 15.151 -18.559 1.00 66.69 211 LEU A C 1
ATOM 1618 O O . LEU A 1 211 ? 0.910 15.957 -17.646 1.00 66.69 211 LEU A O 1
ATOM 1622 N N . ASP A 1 212 ? -0.340 14.345 -18.598 1.00 63.44 212 ASP A N 1
ATOM 1623 C CA . ASP A 1 212 ? -1.398 14.358 -17.574 1.00 63.44 212 ASP A CA 1
ATOM 1624 C C . ASP A 1 212 ? -0.901 13.813 -16.228 1.00 63.44 212 ASP A C 1
ATOM 1626 O O . ASP A 1 212 ? -1.409 14.177 -15.169 1.00 63.44 212 ASP A O 1
ATOM 1630 N N . CYS A 1 213 ? 0.150 12.991 -16.242 1.00 56.78 213 CYS A N 1
ATOM 1631 C CA . CYS A 1 213 ? 0.774 12.443 -15.038 1.00 56.78 213 CYS A CA 1
ATOM 1632 C C . CYS A 1 213 ? 1.919 13.323 -14.490 1.00 56.78 213 CYS A C 1
ATOM 1634 O O . CYS A 1 213 ? 2.861 12.795 -13.897 1.00 56.78 213 CYS A O 1
ATOM 1636 N N . GLY A 1 214 ? 1.896 14.641 -14.736 1.00 52.16 214 GLY A N 1
ATOM 1637 C CA . GLY A 1 214 ? 2.769 15.628 -14.076 1.00 52.16 214 GLY A CA 1
ATOM 1638 C C . GLY A 1 214 ? 4.242 15.651 -14.513 1.00 52.16 214 GLY A C 1
ATOM 1639 O O . GLY A 1 214 ? 5.060 16.299 -13.861 1.00 52.16 214 GLY A O 1
ATOM 1640 N N . GLY A 1 215 ? 4.603 14.964 -15.601 1.00 53.22 215 GLY A N 1
ATOM 1641 C CA . GLY A 1 215 ? 5.983 14.881 -16.085 1.00 53.22 215 GLY A CA 1
ATOM 1642 C C . GLY A 1 215 ? 6.297 15.878 -17.203 1.00 53.22 215 GLY A C 1
ATOM 1643 O O . GLY A 1 215 ? 5.567 15.982 -18.186 1.00 53.22 215 GLY A O 1
ATOM 1644 N N . THR A 1 216 ? 7.442 16.558 -17.123 1.00 46.09 216 THR A N 1
ATOM 1645 C CA . THR A 1 216 ? 8.058 17.227 -18.280 1.00 46.09 216 THR A CA 1
ATOM 1646 C C . THR A 1 216 ? 8.708 16.178 -19.178 1.00 46.09 216 THR A C 1
ATOM 1648 O O . THR A 1 216 ? 9.895 15.873 -19.060 1.00 46.09 216 THR A O 1
ATOM 1651 N 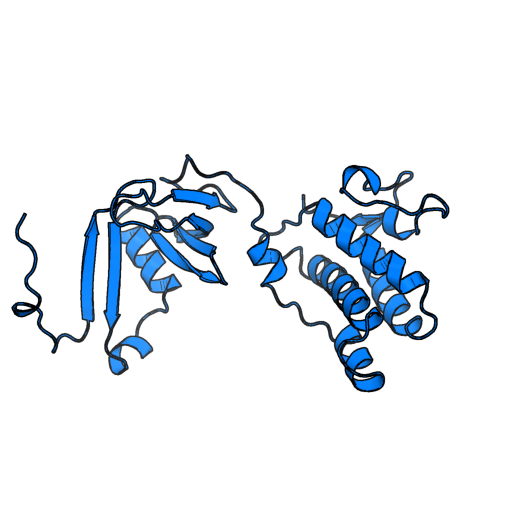N . VAL A 1 217 ? 7.933 15.596 -20.092 1.00 49.75 217 VAL A N 1
ATOM 1652 C CA . VAL A 1 217 ? 8.504 14.736 -21.133 1.00 49.75 217 VAL A CA 1
ATOM 1653 C C . VAL A 1 217 ? 9.362 15.589 -22.062 1.00 49.75 217 VAL A C 1
ATOM 1655 O O . VAL A 1 217 ? 8.906 16.593 -22.607 1.00 49.75 217 VAL A O 1
ATOM 1658 N N . GLY A 1 218 ? 10.620 15.192 -22.256 1.00 45.31 218 GLY A N 1
ATOM 1659 C CA . GLY A 1 218 ? 11.432 15.706 -23.354 1.00 45.31 218 GLY A CA 1
ATOM 1660 C C . GLY A 1 218 ? 10.775 15.312 -24.676 1.00 45.31 218 GLY A C 1
ATOM 1661 O O . GLY A 1 218 ? 10.893 14.166 -25.097 1.00 45.31 218 GLY A O 1
ATOM 1662 N N . LEU A 1 219 ? 10.058 16.255 -25.291 1.00 44.28 219 LEU A N 1
ATOM 1663 C CA . LEU A 1 219 ? 9.222 16.125 -26.494 1.00 44.28 219 LEU A CA 1
ATOM 1664 C C . LEU A 1 219 ? 10.001 15.791 -27.788 1.00 44.28 219 LEU A C 1
ATOM 1666 O O . LEU A 1 219 ? 9.854 16.489 -28.789 1.00 44.28 219 LEU A O 1
ATOM 1670 N N . SER A 1 220 ? 10.828 14.744 -27.801 1.00 45.75 220 SER A N 1
ATOM 1671 C CA . SER A 1 220 ? 11.609 14.391 -29.000 1.00 45.75 220 SER A CA 1
ATOM 1672 C C . SER A 1 220 ? 11.685 12.899 -29.340 1.00 45.75 220 SER A C 1
ATOM 1674 O O . SER A 1 220 ? 12.409 12.548 -30.267 1.00 45.75 220 SER A O 1
ATOM 1676 N N . GLY A 1 221 ? 10.949 12.010 -28.670 1.00 54.53 221 GLY A N 1
ATOM 1677 C CA . GLY A 1 221 ? 10.957 10.578 -28.991 1.00 54.53 221 GLY A CA 1
ATOM 1678 C C . GLY A 1 221 ? 9.557 9.985 -28.970 1.00 54.53 221 GLY A C 1
ATOM 1679 O O . GLY A 1 221 ? 8.752 10.343 -28.115 1.00 54.53 221 GLY A O 1
ATOM 1680 N N . CYS A 1 222 ? 9.260 9.097 -29.919 1.00 69.06 222 CYS A N 1
ATOM 1681 C CA . CYS A 1 222 ? 8.097 8.217 -29.836 1.00 69.06 222 CYS A CA 1
ATOM 1682 C C . CYS A 1 222 ? 8.105 7.510 -28.474 1.00 69.06 222 CYS A C 1
ATOM 1684 O O . CYS A 1 222 ? 9.166 7.074 -28.031 1.00 69.06 222 CYS A O 1
ATOM 1686 N N . LEU A 1 223 ? 6.948 7.401 -27.818 1.00 84.12 223 LEU A N 1
ATOM 1687 C CA . LEU A 1 223 ? 6.842 6.635 -26.578 1.00 84.12 223 LEU A CA 1
ATOM 1688 C C . LEU A 1 223 ? 7.271 5.184 -26.821 1.00 84.12 223 LEU A C 1
ATOM 1690 O O . LEU A 1 223 ? 6.989 4.621 -27.884 1.00 84.12 223 LEU A O 1
ATOM 1694 N N . GLY A 1 224 ? 7.950 4.587 -25.840 1.00 90.06 224 GLY A N 1
ATOM 1695 C CA . GLY A 1 224 ? 8.301 3.172 -25.883 1.00 90.06 224 GLY A CA 1
ATOM 1696 C C . GLY A 1 224 ? 7.055 2.288 -25.971 1.00 90.06 224 GLY A C 1
ATOM 1697 O O . GLY A 1 224 ? 5.973 2.666 -25.522 1.00 90.06 224 GLY A O 1
ATOM 1698 N N . TRP A 1 225 ? 7.196 1.086 -26.535 1.00 94.31 225 TRP A N 1
ATOM 1699 C CA . TRP A 1 225 ? 6.068 0.166 -26.752 1.00 94.31 225 TRP A CA 1
ATOM 1700 C C . TRP A 1 225 ? 5.317 -0.193 -25.456 1.00 94.31 225 TRP A C 1
ATOM 1702 O O . TRP A 1 225 ? 4.133 -0.509 -25.509 1.00 94.31 225 TRP A O 1
ATOM 1712 N N . TRP A 1 226 ? 5.975 -0.117 -24.293 1.00 94.94 226 TRP A N 1
ATOM 1713 C CA . TRP A 1 226 ? 5.359 -0.376 -22.988 1.00 94.94 226 TRP A CA 1
ATOM 1714 C C . TRP A 1 226 ? 4.262 0.629 -22.616 1.00 94.94 226 TRP A C 1
ATOM 1716 O O . TRP A 1 226 ? 3.352 0.253 -21.883 1.00 94.94 226 TRP A O 1
ATOM 1726 N N . TRP A 1 227 ? 4.291 1.855 -23.155 1.00 94.56 227 TRP A N 1
ATOM 1727 C CA . TRP A 1 227 ? 3.236 2.863 -22.960 1.00 94.56 227 TRP A CA 1
ATOM 1728 C C . TRP A 1 227 ? 1.924 2.520 -23.668 1.00 94.56 227 TRP A C 1
ATOM 1730 O O . TRP A 1 227 ? 0.870 3.033 -23.302 1.00 94.56 227 TRP A O 1
ATOM 1740 N N . PHE A 1 228 ? 1.981 1.648 -24.673 1.00 93.75 228 PHE A N 1
ATOM 1741 C CA . PHE A 1 228 ? 0.831 1.197 -25.457 1.00 93.75 228 PHE A CA 1
ATOM 1742 C C . PHE A 1 228 ? 0.261 -0.112 -24.918 1.00 93.75 228 PHE A C 1
ATOM 1744 O O . PHE A 1 228 ? -0.368 -0.868 -25.653 1.00 93.75 228 PHE A O 1
ATOM 1751 N N . ARG A 1 229 ? 0.522 -0.424 -23.646 1.00 94.75 229 ARG A N 1
ATOM 1752 C CA . ARG A 1 229 ? 0.034 -1.644 -23.018 1.00 94.75 229 ARG A CA 1
ATOM 1753 C C . ARG A 1 229 ? -0.561 -1.348 -21.659 1.00 94.75 229 ARG A C 1
ATOM 1755 O O . ARG A 1 229 ? 0.012 -0.564 -20.910 1.00 94.75 229 ARG A O 1
ATOM 1762 N N . SER A 1 230 ? -1.711 -1.950 -21.364 1.00 93.06 230 SER A N 1
ATOM 1763 C CA . SER A 1 230 ? -2.365 -1.830 -20.058 1.00 93.06 230 SER A CA 1
ATOM 1764 C C . SER A 1 230 ? -2.351 -3.182 -19.368 1.00 93.06 230 SER A C 1
ATOM 1766 O O . SER A 1 230 ? -2.392 -4.212 -20.048 1.00 93.06 230 SER A O 1
ATOM 1768 N N . PRO A 1 231 ? -2.319 -3.219 -18.037 1.00 93.38 231 PRO A N 1
ATOM 1769 C CA . PRO A 1 231 ? -2.492 -4.475 -17.340 1.00 93.38 231 PRO A CA 1
ATOM 1770 C C . PRO A 1 231 ? -3.915 -5.023 -17.455 1.00 93.38 231 PRO A C 1
ATOM 1772 O O . PRO A 1 231 ? -4.869 -4.255 -17.582 1.00 93.38 231 PRO A O 1
ATOM 1775 N N . ASP A 1 232 ? -4.047 -6.347 -17.366 1.00 85.88 232 ASP A N 1
ATOM 1776 C CA . ASP A 1 232 ? -5.336 -7.045 -17.346 1.00 85.88 232 ASP A CA 1
ATOM 1777 C C . ASP A 1 232 ? -5.413 -7.994 -16.127 1.00 85.88 232 ASP A C 1
ATOM 1779 O O . ASP A 1 232 ? -4.698 -9.002 -16.097 1.00 85.88 232 ASP A O 1
ATOM 1783 N N . PRO A 1 233 ? -6.235 -7.696 -15.097 1.00 86.00 233 PRO A N 1
ATOM 1784 C CA . PRO A 1 233 ? -7.154 -6.559 -14.998 1.00 86.00 233 PRO A CA 1
ATOM 1785 C C . PRO A 1 233 ? -6.452 -5.230 -14.665 1.00 86.00 233 PRO A C 1
ATOM 1787 O O . PRO A 1 233 ? -5.382 -5.210 -14.048 1.00 86.00 233 PRO A O 1
ATOM 1790 N N . GLU A 1 234 ? -7.102 -4.115 -15.017 1.00 86.75 234 GLU A N 1
ATOM 1791 C CA . GLU A 1 234 ? -6.663 -2.771 -14.623 1.00 86.75 234 GLU A CA 1
ATOM 1792 C C . GLU A 1 234 ? -6.829 -2.562 -13.102 1.00 86.75 234 GLU A C 1
ATOM 1794 O O . GLU A 1 234 ? -7.910 -2.823 -12.568 1.00 86.75 234 GLU A O 1
ATOM 1799 N N . PRO A 1 235 ? -5.790 -2.083 -12.394 1.00 84.00 235 PRO A N 1
ATOM 1800 C CA . PRO A 1 235 ? -5.801 -1.966 -10.933 1.00 84.00 235 PRO A CA 1
ATOM 1801 C C . PRO A 1 235 ? -6.291 -0.610 -10.390 1.00 84.00 235 PRO A C 1
ATOM 1803 O O . PRO A 1 235 ? -6.161 -0.359 -9.192 1.00 84.00 235 PRO A O 1
ATOM 1806 N N . TRP A 1 236 ? -6.796 0.295 -11.231 1.00 84.75 236 TRP A N 1
ATOM 1807 C CA . TRP A 1 236 ? -7.250 1.638 -10.828 1.00 84.75 236 TRP A CA 1
ATOM 1808 C C . TRP A 1 236 ? -8.769 1.794 -10.859 1.00 84.75 236 TRP A C 1
ATOM 1810 O O . TRP A 1 236 ? -9.420 1.224 -11.762 1.00 84.75 236 TRP A O 1
#

Foldseek 3Di:
DDDPPPVPDPPVDQKDWDKDAFADLDGIDIDIDGHPVVQVVDDPPLRVQQVVQLVVQHWGWDDDPDQKTWIAHNVRDIWIWHWDDDPDRNDHIYTAEICDDHPSNPVHHNDDDVVQLVPPPDDLVLLVVVCVVPNPDDLLSVLLSLLSSVLSCLVVCNPDPNADDPLSVLVNLVSVVVNVPDPVCVVSSVVSVVSLPVFWDFAPDFPDDNVVSPDPPPPDDDRDRSRRIAGVVHRD

Solvent-accessible surface area (backbone atoms only — not comparable to full-atom values): 13884 Å² total; per-residue (Å²): 133,83,78,83,55,83,83,78,58,67,84,84,49,64,61,46,76,47,76,45,81,50,47,61,65,44,57,63,52,76,50,76,48,58,40,72,82,55,50,76,74,47,68,57,70,71,53,46,36,35,53,50,4,42,74,67,70,38,56,28,77,45,89,50,70,87,70,30,25,36,37,19,29,43,88,61,53,70,34,48,27,38,53,49,76,50,93,49,95,88,45,51,28,38,50,60,32,19,60,49,93,47,76,84,46,83,84,30,44,73,44,87,61,63,69,55,67,70,64,58,79,65,84,40,68,67,31,50,54,47,24,74,74,75,49,77,89,44,69,65,43,55,29,41,35,45,36,44,41,54,47,52,32,59,76,64,57,23,62,95,82,44,52,48,58,68,53,60,51,51,51,34,54,48,26,47,59,58,49,73,77,42,83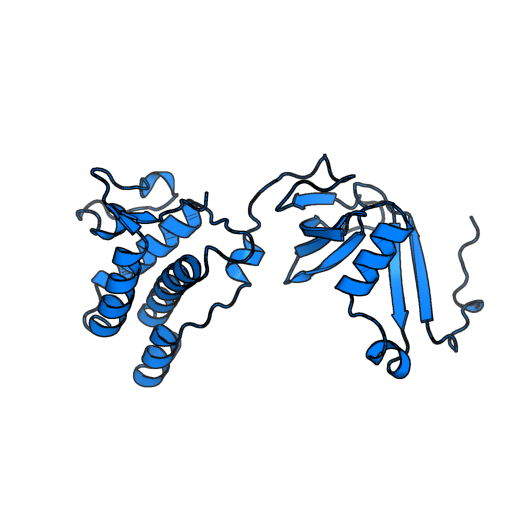,90,47,52,68,64,50,52,57,50,51,54,55,42,54,74,50,31,45,84,46,98,52,61,69,63,61,64,63,82,58,79,42,89,70,78,92,80,67,83,78,59,76,71,47,24,35,42,52,73,77,69,38,108

Mean predicted aligned error: 10.16 Å